Protein AF-A0A838ZGW9-F1 (afdb_monomer)

Secondary structure (DSSP, 8-state):
-PPPPHHHHHHHHHHHT--TTS--BHHHHHHHHTS-TT-SEEEEEEGGGTEEEEEEEHHHHHSHHHHHHHHHHHHHHHHHHHHHHHTTSEEEE--S----SEEEE-TT----EE-SSSEEESSSSEEEEGGGTTEEEETTEEEEEEEEPPHHHHHHHHHHHSSEEEE-HHHHHHHHTTT--HHHHHHHHHHHHHHHHHHHHHHHHHHHHHHH-

Solvent-accessible surface area (backbone atoms only — not comparable to full-atom values): 11635 Å² total; per-residue (Å²): 134,86,82,76,53,74,68,53,49,50,51,53,54,57,50,48,67,61,52,84,92,61,75,42,45,36,42,57,53,41,14,70,76,61,17,24,70,86,43,60,41,33,41,40,35,34,60,84,73,67,41,29,30,48,26,27,30,37,81,43,48,75,38,65,68,51,34,50,48,57,52,47,55,50,53,50,49,53,54,48,53,52,50,36,41,77,69,55,30,29,49,65,44,77,86,66,82,85,79,61,58,63,46,78,30,34,41,80,49,84,54,73,43,74,72,84,80,53,37,41,26,26,42,100,58,40,30,29,39,64,95,50,74,44,40,33,27,39,92,88,38,74,48,25,40,42,42,81,49,56,65,68,57,33,49,54,44,63,76,66,33,75,18,42,48,43,68,38,69,66,35,39,48,22,55,74,48,78,66,40,49,73,67,52,54,53,48,53,50,51,52,51,51,50,52,52,52,53,52,51,51,52,52,52,53,54,50,53,52,65,76,73,107

Mean predicted aligned error: 7.23 Å

Radius of gyration: 24.21 Å; Cα contacts (8 Å, |Δi|>4): 280; chains: 1; bounding box: 73×53×60 Å

Sequence (213 aa):
MRKFNEREKKLISDLSKVSFSETEKFSFFLQMYYFTATSNKALLVFMQFQQALLYIKHDKFINIKDRKTELGEFLELLSLIIYLKEKRYISIYQVESQNAALQIMKEGFDNPRDDGKGHIFFNDKDYLVTNEATKILRDNHIVYEGINLPSDVYQLIIDNFFGVLYVSEELRELVKNDFCSEDDLKFNKQQTLAWIGIGVSLLLGLLSVLISS

Foldseek 3Di:
DDDDDPLLLQLLVLLLPDDPVPFDFLLVVCLPRPQEQPDQWKWKAQPVVLWIWIKGFPVQCVDPVSVVVSVVVVVVVLVSLVVCVVVVQKDFDAPDDPPDRMDIRHHVLCDWDDPVPQWTRSHPFWIDRNVGNQFIDGPNHTGIGIDIDDSVVSVSCVVGRGGTMDGDVQSVVCSVVVNAHPVRVVVVVVVVVVVVVVVVVVVVVVVVVVVVD

pLDDT: mean 90.27, std 8.28, range [58.47, 98.31]

Structure (mmCIF, N/CA/C/O backbone):
data_AF-A0A838ZGW9-F1
#
_entry.id   AF-A0A838ZGW9-F1
#
loop_
_atom_site.group_PDB
_atom_site.id
_atom_site.type_symbol
_atom_site.label_atom_id
_atom_site.label_alt_id
_atom_site.label_comp_id
_atom_site.label_asym_id
_atom_site.label_entity_id
_atom_site.label_seq_id
_atom_site.pdbx_PDB_ins_code
_atom_site.Cartn_x
_atom_site.Cartn_y
_atom_site.Cartn_z
_atom_site.occupancy
_atom_site.B_iso_or_equiv
_atom_site.auth_seq_id
_atom_site.auth_comp_id
_atom_site.auth_asym_id
_atom_site.auth_atom_id
_atom_site.pdbx_PDB_model_num
ATOM 1 N N . MET A 1 1 ? -11.039 13.549 14.772 1.00 64.50 1 MET A N 1
ATO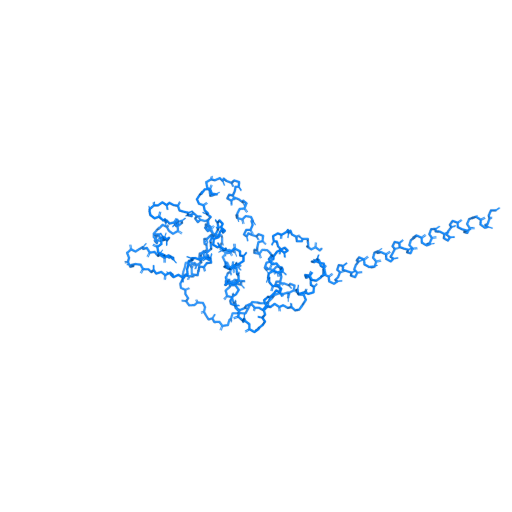M 2 C CA . MET A 1 1 ? -11.449 12.234 14.240 1.00 64.50 1 MET A CA 1
ATOM 3 C C . MET A 1 1 ? -11.021 12.141 12.776 1.00 64.50 1 MET A C 1
ATOM 5 O O . MET A 1 1 ? -11.298 13.084 12.039 1.00 64.50 1 MET A O 1
ATOM 9 N N . ARG A 1 2 ? -10.302 11.085 12.363 1.00 80.06 2 ARG A N 1
ATOM 10 C CA . ARG A 1 2 ? -9.953 10.857 10.944 1.00 80.06 2 ARG A CA 1
ATOM 11 C C . ARG A 1 2 ? -11.185 10.281 10.249 1.00 80.06 2 ARG A C 1
ATOM 13 O O . ARG A 1 2 ? -11.762 9.330 10.755 1.00 80.06 2 ARG A O 1
ATOM 20 N N . LYS A 1 3 ? -11.588 10.855 9.117 1.00 87.69 3 LYS A N 1
ATOM 21 C CA . LYS A 1 3 ? -12.599 10.249 8.244 1.00 87.69 3 LYS A CA 1
ATOM 22 C C . LYS A 1 3 ? -11.882 9.413 7.197 1.00 87.69 3 LYS A C 1
ATOM 24 O O . LYS A 1 3 ? -10.962 9.926 6.566 1.00 87.69 3 LYS A O 1
ATOM 29 N N . PHE A 1 4 ? -12.309 8.168 7.028 1.00 93.06 4 PHE A N 1
ATOM 30 C CA . PHE A 1 4 ? -11.746 7.276 6.022 1.00 93.06 4 PHE A CA 1
ATOM 31 C C . PHE A 1 4 ? -12.463 7.448 4.687 1.00 93.06 4 PHE A C 1
ATOM 33 O O . PHE A 1 4 ? -13.696 7.509 4.642 1.00 93.06 4 PHE A O 1
ATOM 40 N N . ASN A 1 5 ? -11.698 7.511 3.602 1.00 94.25 5 ASN A N 1
ATOM 41 C CA . ASN A 1 5 ? -12.250 7.429 2.255 1.00 94.25 5 ASN A CA 1
ATOM 42 C C . ASN A 1 5 ? -12.599 5.971 1.891 1.00 94.25 5 ASN A C 1
ATOM 44 O O . ASN A 1 5 ? -12.225 5.032 2.590 1.00 94.25 5 ASN A O 1
ATOM 48 N N . GLU A 1 6 ? -13.307 5.760 0.781 1.00 94.62 6 GLU A N 1
ATOM 49 C CA . GLU A 1 6 ? -13.780 4.421 0.392 1.00 94.62 6 GLU A CA 1
ATOM 50 C C . GLU A 1 6 ? -12.647 3.409 0.132 1.00 94.62 6 GLU A C 1
ATOM 52 O O . GLU A 1 6 ? -12.797 2.226 0.441 1.00 94.62 6 GLU A O 1
ATOM 57 N N . ARG A 1 7 ? -11.481 3.851 -0.365 1.00 93.62 7 ARG A N 1
ATOM 58 C CA . 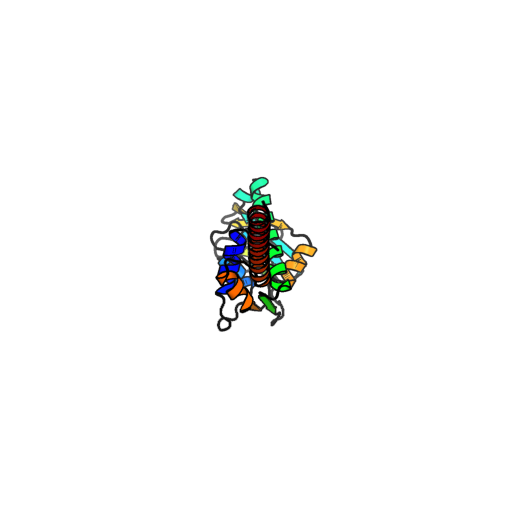ARG A 1 7 ? -10.312 2.968 -0.548 1.00 93.62 7 ARG A CA 1
ATOM 59 C C . ARG A 1 7 ? -9.731 2.538 0.794 1.00 93.62 7 ARG A C 1
ATOM 61 O O . ARG A 1 7 ? -9.433 1.360 0.982 1.00 93.62 7 ARG A O 1
ATOM 68 N N . GLU A 1 8 ? -9.595 3.479 1.726 1.00 95.94 8 GLU A N 1
ATOM 69 C CA . GLU A 1 8 ? -9.115 3.204 3.082 1.00 95.94 8 GLU A CA 1
ATOM 70 C C . GLU A 1 8 ? -10.070 2.258 3.814 1.00 95.94 8 GLU A C 1
ATOM 72 O O . GLU A 1 8 ? -9.628 1.253 4.362 1.00 95.94 8 GLU A O 1
ATOM 77 N N . LYS A 1 9 ? -11.383 2.519 3.756 1.00 96.50 9 LYS A N 1
ATOM 78 C CA . LYS A 1 9 ? -12.417 1.643 4.329 1.00 96.50 9 LYS A CA 1
ATOM 79 C C . LYS A 1 9 ? -12.349 0.228 3.771 1.00 96.50 9 LYS A C 1
ATOM 81 O O . LYS A 1 9 ? -12.429 -0.737 4.534 1.00 96.50 9 LYS A O 1
ATOM 86 N N . LYS A 1 10 ? -12.173 0.092 2.450 1.00 96.00 10 LYS A N 1
ATOM 87 C CA . LYS A 1 10 ? -12.000 -1.214 1.808 1.00 96.00 10 LYS A CA 1
ATOM 88 C C . LYS A 1 10 ? -10.771 -1.934 2.365 1.00 96.00 10 LYS A C 1
ATOM 90 O O . LYS A 1 10 ? -10.895 -3.077 2.787 1.00 96.00 10 LYS A O 1
ATOM 95 N N . LEU A 1 11 ? -9.619 -1.263 2.431 1.00 95.81 11 LEU A N 1
ATOM 96 C CA . LEU A 1 11 ? -8.392 -1.868 2.954 1.00 95.81 11 LEU A CA 1
ATOM 97 C C . LEU A 1 11 ? -8.518 -2.255 4.434 1.00 95.81 11 LEU A C 1
ATOM 99 O O . LEU A 1 11 ? -8.104 -3.343 4.814 1.00 95.81 11 LEU A O 1
ATOM 103 N N . ILE A 1 12 ? -9.127 -1.399 5.259 1.00 96.69 12 ILE A N 1
ATOM 104 C CA . ILE A 1 12 ? -9.410 -1.680 6.674 1.00 96.69 12 ILE A CA 1
ATOM 105 C C . ILE A 1 12 ? -10.336 -2.899 6.813 1.00 96.69 12 ILE A C 1
ATOM 107 O O . ILE A 1 12 ? -10.124 -3.748 7.676 1.00 96.69 12 ILE A O 1
ATOM 111 N N . SER A 1 13 ? -11.345 -3.010 5.947 1.00 96.31 13 SER A N 1
ATOM 112 C CA . SER A 1 13 ? -12.251 -4.165 5.918 1.00 96.31 13 SER A CA 1
ATOM 113 C C . SER A 1 13 ? -11.552 -5.446 5.481 1.00 96.31 13 SER A C 1
ATOM 115 O O . SER A 1 13 ? -11.908 -6.521 5.946 1.00 96.31 13 SER A O 1
ATOM 117 N N . ASP A 1 14 ? -10.588 -5.354 4.568 1.00 94.56 14 ASP A N 1
ATOM 118 C CA . ASP A 1 14 ? -9.791 -6.501 4.140 1.00 94.56 14 ASP A CA 1
ATOM 119 C C . ASP A 1 14 ? -8.792 -6.908 5.243 1.00 94.56 14 ASP A C 1
ATOM 121 O O . ASP A 1 14 ? -8.663 -8.093 5.540 1.00 94.56 14 ASP A O 1
ATOM 125 N N . LEU A 1 15 ? -8.193 -5.939 5.948 1.00 94.38 15 LEU A N 1
ATOM 126 C CA . LEU A 1 15 ? -7.353 -6.171 7.131 1.00 94.38 15 LEU A CA 1
ATOM 127 C C . LEU A 1 15 ? -8.111 -6.866 8.267 1.00 94.38 15 LEU A C 1
ATOM 129 O O . LEU A 1 15 ? -7.583 -7.786 8.882 1.00 94.38 15 LEU A O 1
ATOM 133 N N . SER A 1 16 ? -9.349 -6.455 8.559 1.00 93.56 16 SER A N 1
ATOM 134 C CA . SER A 1 16 ? -10.111 -6.996 9.696 1.00 93.56 16 SER A CA 1
ATOM 135 C C . SER A 1 16 ? -10.428 -8.492 9.570 1.00 93.56 16 SER A C 1
ATOM 137 O O . SER A 1 16 ? -10.690 -9.153 10.579 1.00 93.56 16 SER A O 1
ATOM 139 N N . LYS A 1 17 ? -10.365 -9.030 8.345 1.00 91.44 17 LYS A N 1
ATOM 140 C CA . LYS A 1 17 ? -10.580 -10.447 8.028 1.00 91.44 17 LYS A CA 1
ATOM 141 C C . LYS A 1 17 ? -9.344 -11.315 8.262 1.00 91.44 17 LYS A C 1
ATOM 143 O O . LYS A 1 17 ? -9.489 -12.532 8.295 1.00 91.44 17 LYS A O 1
ATOM 148 N N . VAL A 1 18 ? -8.156 -10.724 8.420 1.00 88.12 18 VAL A N 1
ATOM 149 C CA . VAL A 1 18 ? -6.919 -11.481 8.653 1.00 88.12 18 VAL A CA 1
ATOM 150 C C . VAL A 1 18 ? -7.036 -12.250 9.973 1.00 88.12 18 VAL A C 1
ATOM 152 O O . VAL A 1 18 ? -7.377 -11.687 11.024 1.00 88.12 18 VAL A O 1
ATOM 155 N N . SER A 1 19 ? -6.793 -13.560 9.908 1.00 74.75 19 SER A N 1
ATOM 156 C CA . SER A 1 19 ? -6.868 -14.466 11.051 1.00 74.75 19 SER A CA 1
ATOM 157 C C . SER A 1 19 ? -5.485 -14.662 11.681 1.00 74.75 19 SER A C 1
ATOM 159 O O . SER A 1 19 ? -4.473 -14.709 10.991 1.00 74.75 19 SER A O 1
ATOM 161 N N . PHE A 1 20 ? -5.420 -14.800 13.010 1.00 63.53 20 PHE A N 1
ATOM 162 C CA . PHE A 1 20 ? -4.147 -15.045 13.709 1.00 63.53 20 PHE A CA 1
ATOM 163 C C . PHE A 1 20 ? -3.561 -16.435 13.405 1.00 63.53 20 PHE A C 1
ATOM 165 O O . PHE A 1 20 ? -2.369 -16.657 13.570 1.00 63.53 20 PHE A O 1
ATOM 172 N N . SER A 1 21 ? -4.393 -17.383 12.966 1.00 61.72 21 SER A N 1
ATOM 173 C CA . SER A 1 21 ? -3.957 -18.721 12.549 1.00 61.72 21 SER A CA 1
ATOM 174 C C . SER A 1 21 ? -3.171 -18.725 11.236 1.00 61.72 21 SER A C 1
ATOM 176 O O . SER A 1 21 ? -2.483 -19.701 10.951 1.00 61.72 21 SER A O 1
ATOM 178 N N . GLU A 1 22 ? -3.260 -17.649 10.456 1.00 61.19 22 GLU A N 1
ATOM 179 C CA . GLU A 1 22 ? -2.644 -17.491 9.138 1.00 61.19 22 GLU A CA 1
ATOM 180 C C . GLU A 1 22 ? -1.655 -16.326 9.198 1.00 61.19 22 GLU A C 1
ATOM 182 O O . GLU A 1 22 ? -1.815 -15.312 8.527 1.00 61.19 22 GLU A O 1
ATOM 187 N N . THR A 1 23 ? -0.666 -16.431 10.087 1.00 59.88 23 THR A N 1
ATOM 188 C CA . THR A 1 23 ? 0.354 -15.404 10.312 1.00 59.88 23 THR A CA 1
ATOM 189 C C . THR A 1 23 ? 1.092 -15.059 9.011 1.00 59.88 23 THR A C 1
ATOM 191 O O . THR A 1 23 ? 2.085 -15.693 8.656 1.00 59.88 23 THR A O 1
ATOM 194 N N . GLU A 1 24 ? 0.613 -14.046 8.292 1.00 73.69 24 GLU A N 1
ATOM 195 C CA . GLU A 1 24 ? 1.160 -13.606 7.009 1.00 73.69 24 GLU A CA 1
ATOM 196 C C . GLU A 1 24 ? 2.060 -12.372 7.172 1.00 73.69 24 GLU A C 1
ATOM 198 O O . GLU A 1 24 ? 1.872 -11.515 8.047 1.00 73.69 24 GLU A O 1
ATOM 203 N N . LYS A 1 25 ? 3.071 -12.261 6.301 1.00 87.69 25 LYS A N 1
ATOM 204 C CA . LYS A 1 25 ? 3.863 -11.030 6.183 1.00 87.69 25 LYS A CA 1
ATOM 205 C C . LYS A 1 25 ? 2.951 -9.919 5.673 1.00 87.69 25 LYS A C 1
ATOM 207 O O . LYS A 1 25 ? 2.211 -10.109 4.713 1.00 87.69 25 LYS A O 1
ATOM 212 N N . PHE A 1 26 ? 3.039 -8.732 6.261 1.00 92.31 26 PHE A N 1
ATOM 213 C CA . PHE A 1 26 ? 2.201 -7.613 5.841 1.00 92.31 26 PHE A CA 1
ATOM 214 C C . PHE A 1 26 ? 2.442 -7.211 4.375 1.00 92.31 26 PHE A C 1
ATOM 216 O O . PHE A 1 26 ? 1.509 -6.829 3.673 1.00 92.31 26 PHE A O 1
ATOM 223 N N . SER A 1 27 ? 3.664 -7.381 3.869 1.00 91.62 27 SER A N 1
ATOM 224 C CA . SER A 1 27 ? 3.983 -7.203 2.449 1.00 91.62 27 SER A CA 1
ATOM 225 C C . SER A 1 27 ? 3.173 -8.131 1.538 1.00 91.62 27 SER A C 1
ATOM 227 O O . SER A 1 27 ? 2.753 -7.703 0.465 1.00 91.62 27 SER A O 1
ATOM 229 N N . PHE A 1 28 ? 2.899 -9.364 1.974 1.00 90.12 28 PHE A N 1
ATOM 230 C CA . PHE A 1 28 ? 2.054 -10.305 1.242 1.00 90.12 28 PHE A CA 1
ATOM 231 C C . PHE A 1 28 ? 0.591 -9.844 1.232 1.00 90.12 28 PHE A C 1
ATOM 233 O O . PHE A 1 28 ? -0.028 -9.789 0.171 1.00 90.12 28 PHE A O 1
ATOM 240 N N . PHE A 1 29 ? 0.068 -9.375 2.370 1.00 92.81 29 PHE A N 1
ATOM 241 C CA . PHE A 1 29 ? -1.249 -8.732 2.410 1.00 92.81 29 PHE A CA 1
ATOM 242 C C . PHE A 1 29 ? -1.329 -7.554 1.417 1.00 92.81 29 PHE A C 1
ATOM 244 O O . PHE A 1 29 ? -2.249 -7.467 0.604 1.00 92.81 29 PHE A O 1
ATOM 251 N N . LEU A 1 30 ? -0.339 -6.656 1.415 1.00 94.69 30 LEU A N 1
ATOM 252 C CA . LEU A 1 30 ? -0.316 -5.526 0.481 1.00 94.69 30 LEU A CA 1
ATOM 253 C C . LEU A 1 30 ? -0.240 -5.972 -0.984 1.00 94.69 30 LEU A C 1
ATOM 255 O O . LEU A 1 30 ? -0.865 -5.343 -1.839 1.00 94.69 30 LEU A O 1
ATOM 259 N N . GLN A 1 31 ? 0.478 -7.054 -1.281 1.00 93.00 31 GLN A N 1
ATOM 260 C CA . GLN A 1 31 ? 0.533 -7.650 -2.615 1.00 93.00 31 GLN A CA 1
ATOM 261 C C . GLN A 1 31 ? -0.850 -8.126 -3.082 1.00 93.00 31 GLN A C 1
ATOM 263 O O . GLN A 1 31 ? -1.240 -7.835 -4.212 1.00 93.00 31 GLN A O 1
ATOM 268 N N . MET A 1 32 ? -1.618 -8.763 -2.196 1.00 90.81 32 MET A N 1
ATOM 269 C CA . MET A 1 32 ? -2.940 -9.315 -2.510 1.00 90.81 32 MET A CA 1
ATOM 270 C C . MET A 1 32 ? -4.056 -8.267 -2.595 1.00 90.81 32 MET A C 1
ATOM 272 O O . MET A 1 32 ? -5.006 -8.440 -3.358 1.00 90.81 32 MET A O 1
ATOM 276 N N . TYR A 1 33 ? -3.966 -7.173 -1.831 1.00 93.00 33 TYR A N 1
ATOM 277 C CA . TYR A 1 33 ? -5.080 -6.222 -1.693 1.00 93.00 33 TYR A CA 1
ATOM 278 C C . TYR A 1 33 ? -4.819 -4.828 -2.273 1.00 93.00 33 TYR A C 1
ATOM 280 O O . TYR A 1 33 ? -5.779 -4.101 -2.547 1.00 93.00 33 TYR A O 1
ATOM 288 N N . TYR A 1 34 ? -3.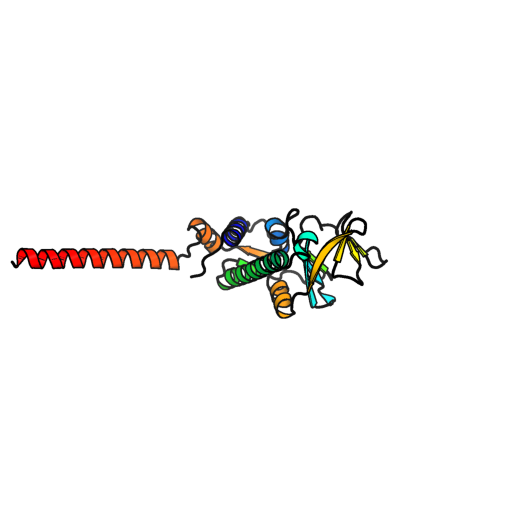557 -4.444 -2.487 1.00 95.38 34 TYR A N 1
ATOM 289 C CA . TYR A 1 34 ? -3.187 -3.113 -2.982 1.00 95.38 34 TYR A CA 1
ATOM 290 C C . TYR A 1 34 ? -2.352 -3.167 -4.270 1.00 95.38 34 TYR A C 1
ATOM 292 O O . TYR A 1 34 ? -2.722 -2.553 -5.273 1.00 95.38 34 TYR A O 1
ATOM 300 N N . PHE A 1 35 ? -1.267 -3.945 -4.281 1.00 96.31 35 PHE A N 1
ATOM 301 C CA . PHE A 1 35 ? -0.397 -4.158 -5.444 1.00 96.31 35 PHE A CA 1
ATOM 302 C C . PHE A 1 35 ? -0.837 -5.378 -6.269 1.00 96.31 35 PHE A C 1
ATOM 304 O O . PHE A 1 35 ? -0.030 -6.227 -6.648 1.00 96.31 35 PHE A O 1
ATOM 311 N N . THR A 1 36 ? -2.134 -5.462 -6.558 1.00 94.88 36 THR A N 1
ATOM 312 C CA . THR A 1 36 ? -2.769 -6.629 -7.193 1.00 94.88 36 THR A CA 1
ATOM 313 C C . THR A 1 36 ? -2.358 -6.814 -8.653 1.00 94.88 36 THR A C 1
ATOM 315 O O . THR A 1 36 ? -1.764 -5.916 -9.266 1.00 94.88 36 THR A O 1
ATOM 318 N N . ALA A 1 37 ? -2.727 -7.945 -9.261 1.00 91.38 37 ALA A N 1
ATOM 319 C CA . ALA A 1 37 ? -2.464 -8.284 -10.659 1.00 91.38 37 ALA A CA 1
ATOM 320 C C . ALA A 1 37 ? -2.937 -7.167 -11.604 1.00 91.38 37 ALA A C 1
ATOM 322 O O . ALA A 1 37 ? -2.216 -6.766 -12.521 1.00 91.38 37 ALA A O 1
ATOM 323 N N . THR A 1 38 ? -4.115 -6.611 -11.314 1.00 92.00 38 THR A N 1
ATOM 324 C CA . THR A 1 38 ? -4.785 -5.579 -12.113 1.00 92.00 38 THR A CA 1
ATOM 325 C C . THR A 1 38 ? -4.378 -4.154 -11.750 1.00 92.00 38 THR A C 1
ATOM 327 O O . THR A 1 38 ? -4.647 -3.241 -12.534 1.00 92.00 38 THR A O 1
ATOM 330 N N . SER A 1 39 ? -3.736 -3.942 -10.596 1.00 93.06 39 SER A N 1
ATOM 331 C CA . SER A 1 39 ? -3.297 -2.613 -10.166 1.00 93.06 39 SER A CA 1
ATOM 332 C C . SER A 1 39 ? -2.321 -1.978 -11.168 1.00 93.06 39 SER A C 1
ATOM 334 O O . SER A 1 39 ? -1.584 -2.647 -11.904 1.00 93.06 39 SER A O 1
ATOM 336 N N . ASN A 1 40 ? -2.313 -0.646 -11.211 1.00 95.19 40 ASN A N 1
ATOM 337 C CA . ASN A 1 40 ? -1.412 0.117 -12.076 1.00 95.19 40 ASN A CA 1
ATOM 338 C C . ASN A 1 40 ? -0.029 0.313 -11.460 1.00 95.19 40 ASN A C 1
ATOM 340 O O . ASN A 1 40 ? 0.760 1.077 -12.006 1.00 95.19 40 ASN A O 1
ATOM 344 N N . LYS A 1 41 ? 0.257 -0.334 -10.330 1.00 95.50 41 LYS A N 1
ATOM 345 C CA . LYS A 1 41 ? 1.393 0.002 -9.488 1.00 95.50 41 LYS A CA 1
ATOM 346 C C . LYS A 1 41 ? 2.106 -1.237 -8.967 1.00 95.50 41 LYS A C 1
ATOM 348 O O . LYS A 1 41 ? 1.482 -2.266 -8.740 1.00 95.50 41 LYS A O 1
ATOM 353 N N . ALA A 1 42 ? 3.412 -1.119 -8.795 1.00 97.19 42 ALA A N 1
ATOM 354 C CA . ALA A 1 42 ? 4.280 -2.101 -8.157 1.00 97.19 42 ALA A CA 1
ATOM 355 C C . ALA A 1 42 ? 5.265 -1.352 -7.257 1.00 97.19 42 ALA A C 1
ATOM 357 O O . ALA A 1 42 ? 5.619 -0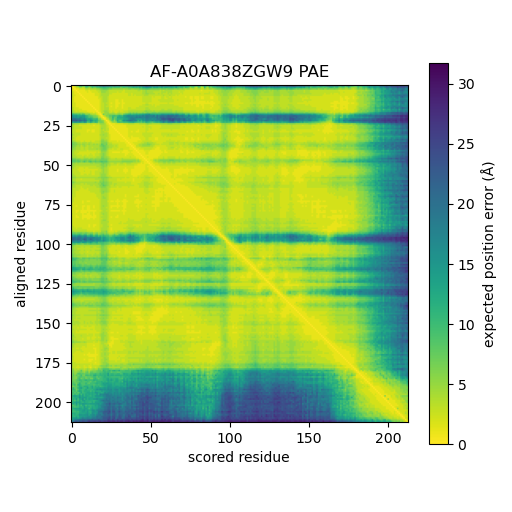.209 -7.548 1.00 97.19 42 ALA A O 1
ATOM 358 N N . LEU A 1 43 ? 5.722 -1.975 -6.178 1.00 97.44 43 LEU A N 1
ATOM 359 C CA . LEU A 1 43 ? 6.740 -1.388 -5.310 1.00 97.44 43 LEU A CA 1
ATOM 360 C C . LEU A 1 43 ? 7.942 -2.321 -5.228 1.00 97.44 43 LEU A C 1
ATOM 362 O O . LEU A 1 43 ? 7.809 -3.485 -4.858 1.00 97.44 43 LEU A O 1
ATOM 366 N N . LEU A 1 44 ? 9.111 -1.795 -5.582 1.00 95.50 44 LEU A N 1
ATOM 367 C CA . LEU A 1 44 ? 10.389 -2.487 -5.452 1.00 95.50 44 LEU A CA 1
ATOM 368 C C . LEU A 1 44 ? 11.249 -1.755 -4.433 1.00 95.50 44 LEU A C 1
ATOM 370 O O . LEU A 1 44 ? 11.389 -0.532 -4.500 1.00 95.50 44 LEU A O 1
ATOM 374 N N . VAL A 1 45 ? 11.840 -2.506 -3.511 1.00 94.62 45 VAL A N 1
ATOM 375 C CA . VAL A 1 45 ? 12.707 -1.973 -2.461 1.00 94.62 45 VAL A CA 1
ATOM 376 C C . VAL A 1 45 ? 14.058 -2.668 -2.532 1.00 94.62 45 VAL A C 1
ATOM 378 O O . VAL A 1 45 ? 14.178 -3.864 -2.274 1.00 94.62 45 VAL A O 1
ATOM 381 N N . PHE A 1 46 ? 15.076 -1.902 -2.903 1.00 91.56 46 PHE A N 1
ATOM 382 C CA . PHE A 1 46 ? 16.458 -2.341 -3.009 1.00 91.56 46 PHE A CA 1
ATOM 383 C C . PHE A 1 46 ? 17.172 -2.062 -1.685 1.00 91.56 46 PHE A C 1
ATOM 385 O O . PHE A 1 46 ? 17.602 -0.937 -1.415 1.00 91.56 46 PHE A O 1
ATOM 392 N N . MET A 1 47 ? 17.312 -3.101 -0.862 1.00 89.19 47 MET A N 1
ATOM 393 C CA . MET A 1 47 ? 17.849 -3.005 0.500 1.00 89.19 47 MET A CA 1
ATOM 394 C C . MET A 1 47 ? 19.310 -2.538 0.514 1.00 89.19 47 MET A C 1
ATOM 396 O O . MET A 1 47 ? 19.708 -1.755 1.371 1.00 89.19 47 MET A O 1
ATOM 400 N N . GLN A 1 48 ? 20.104 -2.982 -0.464 1.00 86.94 48 GLN A N 1
ATOM 401 C CA . GLN A 1 48 ? 21.530 -2.644 -0.567 1.00 86.94 48 GLN A CA 1
ATOM 402 C C . GLN A 1 48 ? 21.771 -1.161 -0.881 1.00 86.94 48 GLN A C 1
ATOM 404 O O . GLN A 1 48 ? 22.756 -0.590 -0.421 1.00 86.94 48 GLN A O 1
ATOM 409 N N . PHE A 1 49 ? 20.867 -0.538 -1.641 1.00 88.44 49 PHE A N 1
ATOM 410 C CA . PHE A 1 49 ? 20.980 0.860 -2.069 1.00 88.44 49 PHE A CA 1
ATOM 411 C C . PHE A 1 49 ? 20.129 1.815 -1.226 1.00 88.44 49 PHE A C 1
ATOM 413 O O . PHE A 1 49 ? 20.119 3.012 -1.495 1.00 88.44 49 PHE A O 1
ATOM 420 N N . GLN A 1 50 ? 19.408 1.293 -0.226 1.00 91.88 50 GLN A N 1
ATOM 421 C CA . GLN A 1 50 ? 18.418 2.031 0.564 1.00 91.88 50 GLN A CA 1
ATOM 422 C C . GLN A 1 50 ? 17.438 2.823 -0.310 1.00 91.88 50 GLN A C 1
ATOM 424 O O . GLN A 1 50 ? 17.158 4.000 -0.081 1.00 91.88 50 GLN A O 1
ATOM 429 N N . GLN A 1 51 ? 16.948 2.167 -1.360 1.00 93.69 51 GLN A N 1
ATOM 430 C CA . GLN A 1 51 ? 16.146 2.802 -2.393 1.00 93.69 51 GLN A CA 1
ATOM 431 C C . GLN A 1 51 ? 14.821 2.072 -2.552 1.00 93.69 51 GLN A C 1
ATOM 433 O O . GLN A 1 51 ? 14.780 0.848 -2.652 1.00 93.69 51 GLN A O 1
ATOM 438 N N . ALA A 1 52 ? 13.733 2.831 -2.630 1.00 96.56 52 ALA A N 1
ATOM 439 C CA . ALA A 1 52 ? 12.429 2.316 -3.017 1.00 96.56 52 ALA A CA 1
ATOM 440 C C . ALA A 1 52 ? 11.958 3.014 -4.294 1.00 96.56 52 ALA A C 1
ATOM 442 O O . ALA A 1 52 ? 12.049 4.238 -4.415 1.00 96.56 52 ALA A O 1
ATOM 443 N N . LEU A 1 53 ? 11.438 2.229 -5.234 1.00 97.50 53 LEU A N 1
ATOM 444 C CA . LEU A 1 53 ? 10.817 2.725 -6.453 1.00 97.50 53 LEU A CA 1
ATOM 445 C C . LEU A 1 53 ? 9.353 2.309 -6.500 1.00 97.50 53 LEU A C 1
ATOM 447 O O . LEU A 1 53 ? 9.032 1.117 -6.508 1.00 97.50 53 LEU A O 1
ATOM 451 N N . LEU A 1 54 ? 8.472 3.306 -6.585 1.00 98.31 54 LEU A N 1
ATOM 452 C CA . LEU A 1 54 ? 7.072 3.089 -6.924 1.00 98.31 54 LEU A CA 1
ATOM 453 C C . LEU A 1 54 ? 6.945 3.074 -8.445 1.00 98.31 54 LEU A C 1
ATOM 455 O O . LEU A 1 54 ? 7.037 4.109 -9.103 1.00 98.31 54 LEU A O 1
ATOM 459 N N . TYR A 1 55 ? 6.732 1.892 -8.994 1.00 98.06 55 TYR A N 1
ATOM 460 C CA . TYR A 1 55 ? 6.476 1.685 -10.406 1.00 98.06 55 TYR A CA 1
ATOM 461 C C . TYR A 1 55 ? 5.013 1.937 -10.717 1.00 98.06 55 TYR A C 1
ATOM 463 O O . TYR A 1 55 ? 4.137 1.418 -10.032 1.00 98.06 55 TYR A O 1
ATOM 471 N N . ILE A 1 56 ? 4.752 2.707 -11.768 1.00 98.19 56 ILE A N 1
ATOM 472 C CA . ILE A 1 56 ? 3.416 3.016 -12.279 1.00 98.19 56 ILE A CA 1
ATOM 473 C C . ILE A 1 56 ? 3.367 2.588 -13.745 1.00 98.19 56 ILE A C 1
ATOM 475 O O . ILE A 1 56 ? 4.351 2.761 -14.467 1.00 98.19 56 ILE A O 1
ATOM 479 N N . LYS A 1 57 ? 2.244 2.014 -14.192 1.00 97.38 57 LYS A N 1
ATOM 480 C CA . LYS A 1 57 ? 2.070 1.621 -15.596 1.00 97.38 57 LYS A CA 1
ATOM 481 C C . LYS A 1 57 ? 2.366 2.795 -16.525 1.00 97.38 57 LYS A C 1
ATOM 483 O O . LYS A 1 57 ? 1.988 3.931 -16.244 1.00 97.38 57 LYS A O 1
ATOM 488 N N . HIS A 1 58 ? 3.033 2.506 -17.635 1.00 96.81 58 HIS A N 1
ATOM 489 C CA . HIS A 1 58 ? 3.566 3.506 -18.557 1.00 96.81 58 HIS A CA 1
ATOM 490 C C . HIS A 1 58 ? 2.500 4.498 -19.064 1.00 96.81 58 HIS A C 1
ATOM 492 O O . HIS A 1 58 ? 2.713 5.710 -19.046 1.00 96.81 58 HIS A O 1
ATOM 498 N N . ASP A 1 59 ? 1.311 4.006 -19.423 1.00 96.25 59 ASP A N 1
ATOM 499 C CA . ASP A 1 59 ? 0.177 4.825 -19.875 1.00 96.25 59 ASP A CA 1
ATOM 500 C C . ASP A 1 59 ? -0.287 5.839 -18.812 1.00 96.25 59 ASP A C 1
ATOM 502 O O . ASP A 1 59 ? -0.584 6.995 -19.126 1.00 96.25 59 ASP A O 1
ATOM 506 N N . LYS A 1 60 ? -0.290 5.429 -17.539 1.00 97.19 60 LYS A N 1
ATOM 507 C CA . LYS A 1 60 ? -0.590 6.288 -16.385 1.00 97.19 60 LYS A CA 1
ATOM 508 C C . LYS A 1 60 ? 0.560 7.214 -16.023 1.00 97.19 60 LYS A C 1
ATOM 510 O O . LYS A 1 60 ? 0.320 8.326 -15.560 1.00 97.19 60 LYS A O 1
ATOM 515 N N . PHE A 1 61 ? 1.797 6.787 -16.248 1.00 97.12 61 PHE A N 1
ATOM 516 C CA . PHE A 1 61 ? 2.986 7.560 -15.913 1.00 97.12 61 PHE A CA 1
ATOM 517 C C . PHE A 1 61 ? 3.177 8.783 -16.821 1.00 97.12 61 PHE A C 1
ATOM 519 O O . PHE A 1 61 ? 3.536 9.860 -16.333 1.00 97.12 61 PHE A O 1
ATOM 526 N N . ILE A 1 62 ? 2.912 8.642 -18.126 1.00 96.75 62 ILE A N 1
ATOM 527 C CA . ILE A 1 62 ? 3.034 9.740 -19.101 1.00 96.75 62 ILE A CA 1
ATOM 528 C C . ILE A 1 62 ? 2.057 10.879 -18.772 1.00 96.75 62 ILE A C 1
ATOM 530 O O . ILE A 1 62 ? 2.386 12.060 -18.919 1.00 96.75 62 ILE A O 1
ATOM 534 N N . ASN A 1 63 ? 0.857 10.549 -18.289 1.00 97.44 63 ASN A N 1
ATOM 535 C CA . ASN A 1 63 ? -0.112 11.549 -17.864 1.00 97.44 63 ASN A CA 1
ATOM 536 C C . ASN A 1 63 ? 0.220 12.062 -16.454 1.00 97.44 63 ASN A C 1
ATOM 538 O O . ASN A 1 63 ? 0.063 11.363 -15.456 1.00 97.44 63 ASN A O 1
ATOM 542 N N . ILE A 1 64 ? 0.615 13.334 -16.348 1.00 96.25 64 ILE A N 1
ATOM 543 C CA . ILE A 1 64 ? 1.016 13.931 -15.066 1.00 96.25 64 ILE A CA 1
ATOM 544 C C . ILE A 1 64 ? -0.077 13.884 -13.989 1.00 96.25 64 ILE A C 1
ATOM 546 O O . ILE A 1 64 ? 0.253 13.791 -12.805 1.00 96.25 64 ILE A O 1
ATOM 550 N N . LYS A 1 65 ? -1.356 13.972 -14.371 1.00 97.69 65 LYS A N 1
ATOM 551 C CA . LYS A 1 65 ? -2.476 13.931 -13.427 1.00 97.69 65 LYS A CA 1
ATOM 552 C C . LYS A 1 65 ? -2.627 12.522 -12.867 1.00 97.69 65 LYS A C 1
ATOM 554 O O . LYS A 1 65 ? -2.608 12.371 -11.652 1.00 97.69 65 LYS A O 1
ATOM 559 N N . ASP A 1 66 ? -2.679 11.522 -13.741 1.00 97.69 66 ASP A N 1
ATOM 560 C CA . ASP A 1 66 ? -2.801 10.117 -13.344 1.00 97.69 66 ASP A CA 1
ATOM 561 C C . ASP A 1 66 ? -1.591 9.677 -12.511 1.00 97.69 66 ASP A C 1
ATOM 563 O O . ASP A 1 66 ? -1.760 9.119 -11.430 1.00 97.69 66 ASP A O 1
ATOM 567 N N . ARG A 1 67 ? -0.370 10.036 -12.926 1.00 97.25 67 ARG A N 1
ATOM 568 C CA . ARG A 1 67 ? 0.851 9.768 -12.154 1.00 97.25 67 ARG A CA 1
ATOM 569 C C . ARG A 1 67 ? 0.799 10.357 -10.744 1.00 97.25 67 ARG A C 1
ATOM 571 O O . ARG A 1 67 ? 1.181 9.695 -9.782 1.00 97.25 67 ARG A O 1
ATOM 578 N N . LYS A 1 68 ? 0.339 11.607 -10.607 1.00 96.88 68 LYS A N 1
ATOM 579 C CA . LYS A 1 68 ? 0.162 12.248 -9.293 1.00 96.88 68 LYS A CA 1
ATOM 580 C C . LYS A 1 68 ? -0.933 11.572 -8.474 1.00 96.88 68 LYS A C 1
ATOM 582 O O . LYS A 1 68 ? -0.780 11.481 -7.262 1.00 96.88 68 LYS A O 1
ATOM 587 N N . THR A 1 69 ? -2.004 11.105 -9.112 1.00 97.06 69 THR A N 1
ATOM 588 C CA . THR A 1 69 ? -3.056 10.331 -8.446 1.00 97.06 69 THR A CA 1
ATOM 589 C C . THR A 1 69 ? -2.504 9.020 -7.896 1.00 97.06 69 THR A C 1
ATOM 591 O O . THR A 1 69 ? -2.678 8.763 -6.714 1.00 97.06 69 THR A O 1
ATOM 594 N N . GLU A 1 70 ? -1.774 8.242 -8.694 1.00 97.25 70 GLU A N 1
ATOM 595 C CA . GLU A 1 70 ? -1.186 6.965 -8.261 1.00 97.25 70 GLU A CA 1
ATOM 596 C C . GLU A 1 70 ? -0.179 7.155 -7.110 1.00 97.25 70 GLU A C 1
ATOM 598 O O . GLU A 1 70 ? -0.214 6.418 -6.124 1.00 97.25 70 GLU A O 1
ATOM 603 N N . LEU A 1 71 ? 0.670 8.189 -7.181 1.00 97.00 71 LEU A N 1
ATOM 604 C CA . LEU A 1 71 ? 1.569 8.546 -6.078 1.00 97.00 71 LEU A CA 1
ATOM 605 C C . LEU A 1 71 ? 0.794 9.008 -4.832 1.00 97.00 71 LEU A C 1
ATOM 607 O O . LEU A 1 71 ? 1.131 8.619 -3.718 1.00 97.00 71 LEU A O 1
ATOM 611 N N . GLY A 1 72 ? -0.249 9.822 -5.010 1.00 96.94 72 GLY A N 1
ATOM 612 C CA . GLY A 1 72 ? -1.105 10.291 -3.921 1.00 96.94 72 GLY A CA 1
ATOM 613 C C . GLY A 1 72 ? -1.796 9.139 -3.196 1.00 96.94 72 GLY A C 1
ATOM 614 O O . GLY A 1 72 ? -1.731 9.066 -1.974 1.00 96.94 72 GLY A O 1
ATOM 615 N N . GLU A 1 73 ? -2.368 8.187 -3.937 1.00 96.94 73 GLU A N 1
ATOM 616 C CA . GLU A 1 73 ? -2.973 6.975 -3.374 1.00 96.94 73 GLU A CA 1
ATOM 617 C C . GLU A 1 73 ? -1.964 6.118 -2.599 1.00 96.94 73 GLU A C 1
ATOM 619 O O . GLU A 1 73 ? -2.330 5.461 -1.621 1.00 96.94 73 GLU A O 1
ATOM 624 N N . PHE A 1 74 ? -0.700 6.097 -3.024 1.00 97.81 74 PHE A N 1
ATOM 625 C CA . PHE A 1 74 ? 0.364 5.389 -2.313 1.00 97.81 74 PHE A CA 1
ATOM 626 C C . PHE A 1 74 ? 0.744 6.082 -0.998 1.00 97.81 74 PHE A C 1
ATOM 628 O O . PHE A 1 74 ? 0.895 5.428 0.035 1.00 97.81 74 PHE A O 1
ATOM 635 N N . LEU A 1 75 ? 0.842 7.411 -0.999 1.00 96.69 75 LEU A N 1
ATOM 636 C CA . LEU A 1 75 ? 1.089 8.178 0.225 1.00 96.69 75 LEU A CA 1
ATOM 637 C C . LEU A 1 75 ? -0.107 8.114 1.192 1.00 96.69 75 LEU A C 1
ATOM 639 O O . LEU A 1 75 ? 0.092 8.050 2.406 1.00 96.69 75 LEU A O 1
ATOM 643 N N . GLU A 1 76 ? -1.338 8.069 0.672 1.00 96.69 76 GLU A N 1
ATOM 644 C CA . GLU A 1 76 ? -2.550 7.802 1.460 1.00 96.69 76 GLU A CA 1
ATOM 645 C C . GLU A 1 76 ? -2.470 6.438 2.157 1.00 96.69 76 GLU A C 1
ATOM 647 O O . GLU A 1 76 ? -2.720 6.365 3.362 1.00 96.69 76 GLU A O 1
ATOM 652 N N . LEU A 1 77 ? -2.059 5.382 1.438 1.00 97.25 77 LEU A N 1
ATOM 653 C CA . LEU A 1 77 ? -1.825 4.058 2.022 1.00 97.25 77 LEU A CA 1
ATOM 654 C C . LEU A 1 77 ? -0.823 4.139 3.179 1.00 97.25 77 LEU A C 1
ATOM 656 O O . LEU A 1 77 ? -1.132 3.682 4.276 1.00 97.25 77 LEU A O 1
ATOM 660 N N . LEU A 1 78 ? 0.353 4.738 2.963 1.00 97.12 78 LEU A N 1
ATOM 661 C CA . LEU A 1 78 ? 1.368 4.871 4.015 1.00 97.12 78 LEU A CA 1
ATOM 662 C C . LEU A 1 78 ? 0.820 5.607 5.242 1.00 97.12 78 LEU A C 1
ATOM 664 O O . LEU A 1 78 ? 0.965 5.129 6.367 1.00 97.12 78 LEU A O 1
ATOM 668 N N . SER A 1 79 ? 0.132 6.730 5.026 1.00 96.50 79 SER A N 1
ATOM 669 C CA . SER A 1 79 ? -0.507 7.494 6.100 1.00 96.50 79 SER A CA 1
ATOM 670 C C . SER A 1 79 ? -1.537 6.665 6.871 1.00 96.50 79 SER A C 1
ATOM 672 O O . SER A 1 79 ? -1.619 6.775 8.096 1.00 96.50 79 SER A O 1
ATOM 674 N N . LEU A 1 80 ? -2.328 5.845 6.175 1.00 97.50 80 LEU A N 1
ATOM 675 C CA . LEU A 1 80 ? -3.292 4.952 6.806 1.00 97.50 80 LEU A CA 1
ATOM 676 C C . LEU A 1 80 ? -2.585 3.904 7.671 1.00 97.50 80 LEU A C 1
ATOM 678 O O . LEU A 1 80 ? -2.959 3.737 8.828 1.00 97.50 80 LEU A O 1
ATOM 682 N N . ILE A 1 81 ? -1.559 3.227 7.151 1.00 97.06 81 ILE A N 1
ATOM 683 C CA . ILE A 1 81 ? -0.845 2.179 7.898 1.00 97.06 81 ILE A CA 1
ATOM 684 C C . ILE A 1 81 ? -0.201 2.744 9.164 1.00 97.06 81 ILE A C 1
ATOM 686 O O . ILE A 1 81 ? -0.345 2.155 10.237 1.00 97.06 81 ILE A O 1
ATOM 690 N N . ILE A 1 82 ? 0.436 3.914 9.065 1.00 95.75 82 ILE A N 1
ATOM 691 C CA . ILE A 1 82 ? 1.010 4.613 10.222 1.00 95.75 82 ILE A CA 1
ATOM 692 C C . ILE A 1 82 ? -0.080 4.904 11.255 1.00 95.75 82 ILE A C 1
ATOM 694 O O . ILE A 1 82 ? 0.066 4.542 12.420 1.00 95.75 82 ILE A O 1
ATOM 698 N N . TYR A 1 83 ? -1.208 5.474 10.824 1.00 95.75 83 TYR A N 1
ATOM 699 C CA . TYR A 1 83 ? -2.332 5.767 11.710 1.00 95.75 83 TYR A CA 1
ATOM 700 C C . TYR A 1 83 ? -2.878 4.509 12.406 1.00 95.75 83 TYR A C 1
ATOM 702 O O . TYR A 1 83 ? -3.106 4.520 13.617 1.00 95.75 83 TYR A O 1
ATOM 710 N N . LEU A 1 84 ? -3.081 3.414 11.665 1.00 95.75 84 LEU A N 1
ATOM 711 C CA . LEU A 1 84 ? -3.591 2.162 12.231 1.00 95.75 84 LEU A CA 1
ATOM 712 C C . LEU A 1 84 ? -2.621 1.585 13.273 1.00 95.75 84 LEU A C 1
ATOM 714 O O . LEU A 1 84 ? -3.062 1.095 14.313 1.00 95.75 84 LEU A O 1
ATOM 718 N N . LYS A 1 85 ? -1.311 1.693 13.033 1.00 95.00 85 LYS A N 1
ATOM 719 C CA . LYS A 1 85 ? -0.265 1.270 13.974 1.00 95.00 85 LYS A CA 1
ATOM 720 C C . LYS A 1 85 ? -0.223 2.153 15.223 1.00 95.00 85 LYS A C 1
ATOM 722 O O . LYS A 1 85 ? -0.202 1.634 16.336 1.00 95.00 85 LYS A O 1
ATOM 727 N N . GLU A 1 86 ? -0.283 3.476 15.067 1.00 94.38 86 GLU A N 1
ATOM 728 C CA . GLU A 1 86 ? -0.343 4.433 16.186 1.00 94.38 86 GLU A CA 1
ATOM 729 C C . GLU A 1 86 ? -1.563 4.199 17.084 1.00 94.38 86 GLU A C 1
ATOM 731 O O . GLU A 1 86 ? -1.474 4.289 18.310 1.00 94.38 86 GLU A O 1
ATOM 736 N N . LYS A 1 87 ? -2.705 3.862 16.475 1.00 93.50 87 LYS A N 1
ATOM 737 C CA . LYS A 1 87 ? -3.943 3.509 17.180 1.00 93.50 87 LYS A CA 1
ATOM 738 C C . LYS A 1 87 ? -4.000 2.060 17.651 1.00 93.50 87 LYS A C 1
ATOM 740 O O . LYS A 1 87 ? -4.999 1.676 18.247 1.00 93.50 87 LYS A O 1
ATOM 745 N N . ARG A 1 88 ? -2.926 1.287 17.450 1.00 93.69 88 ARG A N 1
ATOM 746 C CA . ARG A 1 88 ? -2.796 -0.125 17.845 1.00 93.69 88 ARG A CA 1
ATOM 747 C C . ARG A 1 88 ? -3.836 -1.056 17.212 1.00 93.69 88 ARG A C 1
ATOM 749 O O . ARG A 1 88 ? -3.997 -2.178 17.671 1.00 93.69 88 ARG A O 1
ATOM 756 N N . TYR A 1 89 ? -4.486 -0.618 16.135 1.00 94.25 89 TYR A N 1
ATOM 757 C CA . TYR A 1 89 ? -5.390 -1.449 15.341 1.00 94.25 89 TYR A CA 1
ATOM 758 C C . TYR A 1 89 ? -4.649 -2.568 14.611 1.00 94.25 89 TYR A C 1
ATOM 760 O O . TYR A 1 89 ? -5.179 -3.660 14.410 1.00 94.25 89 TYR A O 1
ATOM 768 N N . ILE A 1 90 ? -3.408 -2.287 14.216 1.00 94.56 90 ILE A N 1
ATOM 769 C CA . ILE A 1 90 ? -2.483 -3.281 13.687 1.00 94.56 90 ILE A CA 1
ATOM 770 C C . ILE A 1 90 ? -1.148 -3.179 14.414 1.00 94.56 90 ILE A C 1
ATOM 772 O O . ILE A 1 90 ? -0.770 -2.121 14.921 1.00 94.56 90 ILE A O 1
ATOM 776 N N . SER A 1 91 ? -0.411 -4.279 14.446 1.00 93.06 91 SER A N 1
ATOM 777 C CA . SER A 1 91 ? 0.989 -4.320 14.861 1.00 93.06 91 SER A CA 1
ATOM 778 C C . SER A 1 91 ? 1.789 -5.106 13.836 1.00 93.06 91 SER A C 1
ATOM 780 O O . SER A 1 91 ? 1.286 -6.054 13.244 1.00 93.06 91 SER A O 1
ATOM 782 N N . ILE A 1 92 ? 3.023 -4.677 13.583 1.00 92.19 92 ILE A N 1
ATOM 783 C CA . ILE A 1 92 ? 3.880 -5.266 12.553 1.00 92.19 92 ILE A CA 1
ATOM 784 C C . ILE A 1 92 ? 5.214 -5.585 13.204 1.00 92.19 92 ILE A C 1
ATOM 786 O O . ILE A 1 92 ? 5.963 -4.676 13.569 1.00 92.19 92 ILE A O 1
ATOM 790 N N . TYR A 1 93 ? 5.473 -6.874 13.400 1.00 89.31 93 TYR A N 1
ATOM 791 C CA . TYR A 1 93 ? 6.631 -7.362 14.140 1.00 89.31 93 TYR A CA 1
ATOM 792 C C . TYR A 1 93 ? 7.701 -7.880 13.184 1.00 89.31 93 TYR A C 1
ATOM 794 O O . TYR A 1 93 ? 7.435 -8.704 12.311 1.00 89.31 93 TYR A O 1
ATOM 802 N N . GLN A 1 94 ? 8.932 -7.412 13.358 1.00 84.75 94 GLN A N 1
ATOM 803 C CA . GLN A 1 94 ? 10.085 -7.907 12.610 1.00 84.75 94 GLN A CA 1
ATOM 804 C C . GLN A 1 94 ? 10.555 -9.207 13.273 1.00 84.75 94 GLN A C 1
ATOM 806 O O . GLN A 1 94 ? 11.234 -9.172 14.295 1.00 84.75 94 GLN A O 1
ATOM 811 N N . VAL A 1 95 ? 10.118 -10.351 12.741 1.00 73.75 95 VAL A N 1
ATOM 812 C CA . VAL A 1 95 ? 10.429 -11.682 13.304 1.00 73.75 95 VAL A CA 1
ATOM 813 C C . VAL A 1 95 ? 11.640 -12.323 12.612 1.00 73.75 95 VAL A C 1
ATOM 815 O O . VAL A 1 95 ? 12.317 -13.161 13.198 1.00 73.75 95 VAL A O 1
ATOM 818 N N . GLU A 1 96 ? 11.965 -11.888 11.392 1.00 68.06 96 GLU A N 1
ATOM 819 C CA . GLU A 1 96 ? 13.088 -12.386 10.591 1.00 68.06 96 GLU A CA 1
ATOM 820 C C . GLU A 1 96 ? 13.948 -11.221 10.094 1.00 68.06 96 GLU A C 1
ATOM 822 O O . GLU A 1 96 ? 13.436 -10.135 9.810 1.00 68.06 96 GLU A O 1
ATOM 827 N N . SER A 1 97 ? 15.256 -11.445 9.943 1.00 62.34 97 SER A N 1
ATOM 828 C CA . SER A 1 97 ? 16.124 -10.466 9.292 1.00 62.34 97 SER A CA 1
ATOM 829 C C . SER A 1 97 ? 15.797 -10.393 7.797 1.00 62.34 97 SER A C 1
ATOM 831 O O . SER A 1 97 ? 15.692 -11.411 7.108 1.00 62.34 97 SER A O 1
ATOM 833 N N . GLN A 1 98 ? 15.623 -9.176 7.280 1.00 63.78 98 GLN A N 1
ATOM 834 C CA . GLN A 1 98 ? 15.347 -8.934 5.863 1.00 63.78 98 GLN A CA 1
ATOM 835 C C . GLN A 1 98 ? 16.611 -9.204 5.034 1.00 63.78 98 GLN A C 1
ATOM 837 O O . GLN A 1 98 ? 17.382 -8.300 4.733 1.00 63.78 98 GLN A O 1
ATOM 842 N N . ASN A 1 99 ? 16.845 -10.473 4.695 1.00 61.56 99 ASN A N 1
ATOM 843 C CA . ASN A 1 99 ? 18.080 -10.908 4.031 1.00 61.56 99 ASN A CA 1
ATOM 844 C C . ASN A 1 99 ? 18.032 -10.783 2.501 1.00 61.56 99 ASN A C 1
ATOM 846 O O . ASN A 1 99 ? 19.060 -10.930 1.842 1.00 61.56 99 ASN A O 1
ATOM 850 N N . ALA A 1 100 ? 16.856 -10.541 1.915 1.00 76.88 100 ALA A N 1
ATOM 851 C CA . ALA A 1 100 ? 16.735 -10.388 0.471 1.00 76.88 100 ALA A CA 1
ATOM 852 C C . ALA A 1 100 ? 17.215 -8.996 0.040 1.00 76.88 100 ALA A C 1
ATOM 854 O O . ALA A 1 100 ? 16.754 -7.982 0.559 1.00 76.88 100 ALA A O 1
ATOM 855 N N . ALA A 1 101 ? 18.116 -8.953 -0.944 1.00 84.44 101 ALA A N 1
ATOM 856 C CA . ALA A 1 101 ? 18.639 -7.707 -1.506 1.00 84.44 101 ALA A CA 1
ATOM 857 C C . ALA A 1 101 ? 17.553 -6.851 -2.185 1.00 84.44 101 ALA A C 1
ATOM 859 O O . ALA A 1 101 ? 17.670 -5.626 -2.228 1.00 84.44 101 ALA A O 1
ATOM 860 N N . LEU A 1 102 ? 16.502 -7.501 -2.689 1.00 89.38 102 LEU A N 1
ATOM 861 C CA . LEU A 1 102 ? 15.366 -6.893 -3.366 1.00 89.38 102 LEU A CA 1
ATOM 862 C C . LEU A 1 102 ? 14.067 -7.449 -2.774 1.00 89.38 102 LEU A C 1
ATOM 864 O O . LEU A 1 102 ? 13.864 -8.661 -2.748 1.00 89.38 102 LEU A O 1
ATOM 868 N N . GLN A 1 103 ? 13.189 -6.555 -2.330 1.00 91.44 103 GLN A N 1
ATOM 869 C CA . GLN A 1 103 ? 11.809 -6.864 -1.963 1.00 91.44 103 GLN A CA 1
ATOM 870 C C . GLN A 1 103 ? 10.878 -6.370 -3.070 1.00 91.44 103 GLN A C 1
ATOM 872 O O . GLN A 1 103 ? 11.033 -5.248 -3.558 1.00 91.44 103 GLN A O 1
ATOM 877 N N . ILE A 1 104 ? 9.903 -7.190 -3.455 1.00 92.88 104 ILE A N 1
ATOM 878 C CA . ILE A 1 104 ? 8.964 -6.892 -4.540 1.00 92.88 104 ILE A CA 1
ATOM 879 C C . ILE A 1 104 ? 7.544 -6.998 -3.997 1.00 92.88 104 ILE A C 1
ATOM 881 O O . ILE A 1 104 ? 7.199 -7.971 -3.335 1.00 92.88 104 ILE A O 1
ATOM 885 N N . MET A 1 105 ? 6.716 -6.003 -4.299 1.00 93.94 105 MET A N 1
ATOM 886 C CA . MET A 1 105 ? 5.281 -6.012 -4.035 1.00 93.94 105 MET A CA 1
ATOM 887 C C . MET A 1 105 ? 4.537 -5.766 -5.340 1.00 93.94 105 MET A C 1
ATOM 889 O O . MET A 1 105 ? 4.342 -4.623 -5.768 1.00 93.94 105 MET A O 1
ATOM 893 N N . LYS A 1 106 ? 4.155 -6.872 -5.976 1.00 95.12 106 LYS A N 1
ATOM 894 C CA . LYS A 1 106 ? 3.239 -6.923 -7.110 1.00 95.12 106 LYS A CA 1
ATOM 895 C C . LYS A 1 106 ? 2.765 -8.359 -7.297 1.00 95.12 106 LYS A C 1
ATOM 897 O O . LYS A 1 106 ? 3.576 -9.248 -7.524 1.00 95.12 106 LYS A O 1
ATOM 902 N N . GLU A 1 107 ? 1.462 -8.590 -7.243 1.00 93.56 107 GLU A N 1
ATOM 903 C CA . GLU A 1 107 ? 0.901 -9.897 -7.585 1.00 93.56 107 GLU A CA 1
ATOM 904 C C . GLU A 1 107 ? 1.214 -10.216 -9.058 1.00 93.56 107 GLU A C 1
ATOM 906 O O . GLU A 1 107 ? 0.999 -9.372 -9.947 1.00 93.56 107 GLU A O 1
ATOM 911 N N . GLY A 1 108 ? 1.760 -11.412 -9.297 1.00 90.62 108 GLY A N 1
ATOM 912 C CA . GLY A 1 108 ? 2.273 -11.858 -10.592 1.00 90.62 108 GLY A CA 1
ATOM 913 C C . GLY A 1 108 ? 3.778 -11.648 -10.791 1.00 90.62 108 GLY A C 1
ATOM 914 O O . GLY A 1 108 ? 4.288 -11.976 -11.864 1.00 90.62 108 GLY A O 1
ATOM 915 N N . PHE A 1 109 ? 4.496 -11.084 -9.812 1.00 92.50 109 PHE A N 1
ATOM 916 C CA . PHE A 1 109 ? 5.965 -10.964 -9.802 1.00 92.50 109 PHE A CA 1
ATOM 917 C C . PHE A 1 109 ? 6.588 -12.003 -8.854 1.00 92.50 109 PHE A C 1
ATOM 919 O O . PHE A 1 109 ? 7.454 -11.699 -8.035 1.00 92.50 109 PHE A O 1
ATOM 926 N N . ASP A 1 110 ? 6.098 -13.238 -8.937 1.00 85.06 110 ASP A N 1
ATOM 927 C CA . ASP A 1 110 ? 6.275 -14.243 -7.885 1.00 85.06 110 ASP A CA 1
ATOM 928 C C . ASP A 1 110 ? 7.573 -15.060 -8.015 1.00 85.06 110 ASP A C 1
ATOM 930 O O . ASP A 1 110 ? 7.889 -15.856 -7.133 1.00 85.06 110 ASP A O 1
ATOM 934 N N . ASN A 1 111 ? 8.339 -14.886 -9.100 1.00 86.06 111 ASN A N 1
ATOM 935 C CA . ASN A 1 111 ? 9.557 -15.661 -9.352 1.00 86.06 111 ASN A CA 1
ATOM 936 C C . ASN A 1 111 ? 10.720 -14.779 -9.839 1.00 86.06 111 ASN A C 1
ATOM 938 O O . ASN A 1 111 ? 11.126 -14.883 -11.004 1.00 86.06 111 ASN A O 1
ATOM 942 N N . PRO A 1 112 ? 11.249 -13.892 -8.974 1.00 89.81 112 PRO A N 1
ATOM 943 C CA . PRO A 1 112 ? 12.380 -13.052 -9.325 1.00 89.81 112 PRO A CA 1
ATOM 944 C C . PRO A 1 112 ? 13.629 -13.894 -9.615 1.00 89.81 112 PRO A C 1
ATOM 946 O O . PRO A 1 112 ? 14.090 -14.652 -8.761 1.00 89.81 112 PRO A O 1
ATOM 949 N N . ARG A 1 113 ? 14.202 -13.736 -10.811 1.00 91.12 113 ARG A N 1
ATOM 950 C CA . ARG A 1 113 ? 15.424 -14.422 -11.255 1.00 91.12 113 ARG A CA 1
ATOM 951 C C . ARG A 1 113 ? 16.371 -13.453 -11.961 1.00 91.12 113 ARG A C 1
ATOM 953 O O . ARG A 1 113 ? 15.961 -12.731 -12.867 1.00 91.12 113 ARG A O 1
ATOM 960 N N . ASP A 1 114 ? 17.631 -13.453 -11.544 1.00 89.81 114 ASP A N 1
ATOM 961 C CA . ASP A 1 114 ? 18.715 -12.728 -12.212 1.00 89.81 114 ASP A CA 1
ATOM 962 C C . ASP A 1 114 ? 19.290 -13.608 -13.332 1.00 89.81 114 ASP A C 1
ATOM 964 O O . ASP A 1 114 ? 19.567 -14.791 -13.115 1.00 89.81 114 ASP A O 1
ATOM 968 N N . ASP A 1 115 ? 19.436 -13.058 -14.538 1.00 89.94 115 ASP A N 1
ATOM 969 C CA . ASP A 1 115 ? 20.004 -13.775 -15.685 1.00 89.94 115 ASP A CA 1
ATOM 970 C C . ASP A 1 115 ? 21.543 -13.716 -15.758 1.00 89.94 115 ASP A C 1
ATOM 972 O O . ASP A 1 115 ? 22.145 -14.297 -16.668 1.00 89.94 115 ASP A O 1
ATOM 976 N N . GLY A 1 116 ? 22.187 -13.008 -14.823 1.00 86.19 116 GLY A N 1
ATOM 977 C CA . GLY A 1 116 ? 23.632 -12.785 -14.766 1.00 86.19 116 GLY A CA 1
ATOM 978 C C . GLY A 1 116 ? 24.165 -11.856 -15.862 1.00 86.19 116 GLY A C 1
ATOM 979 O O . GLY A 1 116 ? 25.375 -11.654 -15.964 1.00 86.19 116 GLY A O 1
ATOM 980 N N . LYS A 1 117 ? 23.284 -11.294 -16.696 1.00 87.31 117 LYS A N 1
ATOM 981 C CA . LYS A 1 117 ? 23.601 -10.394 -17.817 1.00 87.31 117 LYS A CA 1
ATOM 982 C C . LYS A 1 117 ? 23.045 -8.990 -17.596 1.00 87.31 117 LYS A C 1
ATOM 984 O O . LYS A 1 117 ? 23.050 -8.177 -18.517 1.00 87.31 117 LYS A O 1
ATOM 989 N N . GLY A 1 118 ? 22.609 -8.700 -16.372 1.00 88.25 118 GLY A N 1
ATOM 990 C CA . GLY A 1 118 ? 22.061 -7.407 -15.992 1.00 88.25 118 GLY A CA 1
ATOM 991 C C . GLY A 1 118 ? 20.549 -7.306 -16.164 1.00 88.25 118 GLY A C 1
ATOM 992 O O . GLY A 1 118 ? 20.042 -6.186 -16.208 1.00 88.25 118 GLY A O 1
ATOM 993 N N . HIS A 1 119 ? 19.822 -8.425 -16.232 1.00 91.88 119 HIS A N 1
ATOM 994 C CA . HIS A 1 119 ? 18.366 -8.420 -16.147 1.00 91.88 119 HIS A CA 1
ATOM 995 C C . HIS A 1 119 ? 17.862 -9.167 -14.921 1.00 91.88 119 HIS A C 1
ATOM 997 O O . HIS A 1 119 ? 18.322 -10.259 -14.594 1.00 91.88 119 HIS A O 1
ATOM 1003 N N . ILE A 1 120 ? 16.833 -8.602 -14.297 1.00 93.12 120 ILE A N 1
ATOM 1004 C CA . ILE A 1 120 ? 16.051 -9.283 -13.268 1.00 93.12 120 ILE A CA 1
ATOM 1005 C C . ILE A 1 120 ? 14.658 -9.505 -13.840 1.00 93.12 120 ILE A C 1
ATOM 1007 O O . ILE A 1 120 ? 13.912 -8.552 -14.058 1.00 93.12 120 ILE A O 1
ATOM 1011 N N . PHE A 1 121 ? 14.317 -10.762 -14.093 1.00 94.31 121 PHE A N 1
ATOM 1012 C CA . PHE A 1 121 ? 12.988 -11.178 -14.524 1.00 94.31 121 PHE A CA 1
ATOM 1013 C C . PHE A 1 121 ? 12.109 -11.383 -13.300 1.00 94.31 121 PHE A C 1
ATOM 1015 O O . PHE A 1 121 ? 12.510 -12.087 -12.381 1.00 94.31 121 PHE A O 1
ATOM 1022 N N . PHE A 1 122 ? 10.915 -10.801 -13.291 1.00 93.38 122 PHE A N 1
ATOM 1023 C CA . PHE A 1 122 ? 9.942 -10.961 -12.203 1.00 93.38 122 PHE A CA 1
ATOM 1024 C C . PHE A 1 122 ? 8.974 -12.121 -12.445 1.00 93.38 122 PHE A C 1
ATOM 1026 O O . PHE A 1 122 ? 8.405 -12.686 -11.511 1.00 93.38 122 PHE A O 1
ATOM 1033 N N . ASN A 1 123 ? 8.777 -12.445 -13.720 1.00 91.88 123 ASN A N 1
ATOM 1034 C CA . ASN A 1 123 ? 8.008 -13.570 -14.229 1.00 91.88 123 ASN A CA 1
ATOM 1035 C C . ASN A 1 123 ? 8.545 -13.932 -15.629 1.00 91.88 123 ASN A C 1
ATOM 1037 O O . ASN A 1 123 ? 9.642 -13.523 -16.011 1.00 91.88 123 ASN A O 1
ATOM 1041 N N . ASP A 1 124 ? 7.791 -14.698 -16.416 1.00 89.06 124 ASP A N 1
ATOM 1042 C CA . ASP A 1 124 ? 8.237 -15.126 -17.748 1.00 89.06 124 ASP A CA 1
ATOM 1043 C C . ASP A 1 124 ? 8.251 -14.026 -18.818 1.00 89.06 124 ASP A C 1
ATOM 1045 O O . ASP A 1 124 ? 8.758 -14.256 -19.913 1.00 89.06 124 ASP A O 1
ATOM 1049 N N . LYS A 1 125 ? 7.701 -12.845 -18.525 1.00 90.94 125 LYS A N 1
ATOM 1050 C CA . LYS A 1 125 ? 7.492 -11.756 -19.490 1.00 90.94 125 LYS A CA 1
ATOM 1051 C C . LYS A 1 125 ? 8.119 -10.436 -19.052 1.00 90.94 125 LYS A C 1
ATOM 1053 O O . LYS A 1 125 ? 8.686 -9.730 -19.878 1.00 90.94 125 LYS A O 1
ATOM 1058 N N . ASP A 1 126 ? 7.980 -10.100 -17.775 1.00 94.69 126 ASP A N 1
ATOM 1059 C CA . ASP A 1 126 ? 8.344 -8.805 -17.215 1.00 94.69 126 ASP A CA 1
ATOM 1060 C C . ASP A 1 126 ? 9.737 -8.854 -16.592 1.00 94.69 126 ASP A C 1
ATOM 1062 O O . ASP A 1 126 ? 10.029 -9.731 -15.773 1.00 94.69 126 ASP A O 1
ATOM 1066 N N . TYR A 1 127 ? 10.583 -7.890 -16.944 1.00 94.75 127 TYR A N 1
ATOM 1067 C CA . TYR A 1 127 ? 11.948 -7.792 -16.434 1.00 94.75 127 TYR A CA 1
ATOM 1068 C C . TYR A 1 127 ? 12.411 -6.342 -16.287 1.00 94.75 127 TYR A C 1
ATOM 1070 O O . TYR A 1 127 ? 11.867 -5.430 -16.909 1.00 94.75 127 TYR A O 1
ATOM 1078 N N . LEU A 1 128 ? 13.429 -6.125 -15.459 1.00 94.38 128 LEU A N 1
ATOM 1079 C CA . LEU A 1 128 ? 14.133 -4.850 -15.316 1.00 94.38 128 LEU A CA 1
ATOM 1080 C C . LEU A 1 128 ? 15.569 -4.996 -15.828 1.00 94.38 128 LEU A C 1
ATOM 1082 O O . LEU A 1 128 ? 16.156 -6.070 -15.697 1.00 94.38 128 LEU A O 1
ATOM 1086 N N . VAL A 1 129 ? 16.145 -3.923 -16.370 1.00 89.50 129 VAL A N 1
ATOM 1087 C CA . VAL A 1 129 ? 17.584 -3.859 -16.673 1.00 89.50 129 VAL A CA 1
ATOM 1088 C C . VAL A 1 129 ? 18.283 -3.187 -15.496 1.00 89.50 129 VAL A C 1
ATOM 1090 O O . VAL A 1 129 ? 17.950 -2.058 -15.150 1.00 89.50 129 VAL A O 1
ATOM 1093 N N . THR A 1 130 ? 19.228 -3.859 -14.843 1.00 83.06 130 THR A N 1
ATOM 1094 C CA . THR A 1 130 ? 19.786 -3.423 -13.548 1.00 83.06 130 THR A CA 1
ATOM 1095 C C . THR A 1 130 ? 20.510 -2.077 -13.603 1.00 83.06 130 THR A C 1
ATOM 1097 O O . THR A 1 130 ? 20.508 -1.347 -12.614 1.00 83.06 130 THR A O 1
ATOM 1100 N N . ASN A 1 131 ? 21.076 -1.706 -14.755 1.00 81.00 131 ASN A N 1
ATOM 1101 C CA . ASN A 1 131 ? 21.682 -0.390 -14.989 1.00 81.00 131 ASN A CA 1
ATOM 1102 C C . ASN A 1 131 ? 20.652 0.734 -15.242 1.00 81.00 131 ASN A C 1
ATOM 1104 O O . ASN A 1 131 ? 20.984 1.909 -15.105 1.00 81.00 131 ASN A O 1
ATOM 1108 N N . GLU A 1 132 ? 19.408 0.381 -15.570 1.00 81.81 132 GLU A N 1
ATOM 1109 C CA . GLU A 1 132 ? 18.271 1.272 -15.807 1.00 81.81 132 GLU A CA 1
ATOM 1110 C C . GLU A 1 132 ? 17.069 0.818 -14.966 1.00 81.81 132 GLU A C 1
ATOM 1112 O O . GLU A 1 132 ? 15.956 0.620 -15.460 1.00 81.81 132 GLU A O 1
ATOM 1117 N N . ALA A 1 133 ? 17.287 0.681 -13.654 1.00 86.75 133 ALA A N 1
ATOM 1118 C CA . ALA A 1 133 ? 16.295 0.204 -12.688 1.00 86.75 133 ALA A CA 1
ATOM 1119 C C . ALA A 1 133 ? 15.119 1.171 -12.442 1.00 86.75 133 ALA A C 1
ATOM 1121 O O . ALA A 1 133 ? 14.509 1.154 -11.378 1.00 86.75 133 ALA A O 1
ATOM 1122 N N . THR A 1 134 ? 14.813 2.044 -13.401 1.00 93.06 134 THR A N 1
ATOM 1123 C CA . THR A 1 134 ? 13.638 2.920 -13.424 1.00 93.06 134 THR A CA 1
ATOM 1124 C C . THR A 1 134 ? 12.562 2.412 -14.378 1.00 93.06 134 THR A C 1
ATOM 1126 O O . THR A 1 134 ? 11.493 3.011 -14.439 1.00 93.06 134 THR A O 1
ATOM 1129 N N . LYS A 1 135 ? 12.794 1.327 -15.127 1.00 95.75 135 LYS A N 1
ATOM 1130 C CA . LYS A 1 135 ? 11.829 0.790 -16.096 1.00 95.75 135 LYS A CA 1
ATOM 1131 C C . LYS A 1 135 ? 11.668 -0.716 -15.948 1.00 95.75 135 LYS A C 1
ATOM 1133 O O . LYS A 1 135 ? 12.647 -1.441 -15.794 1.00 95.75 135 LYS A O 1
ATOM 1138 N N . ILE A 1 136 ? 10.424 -1.172 -16.062 1.00 96.00 136 ILE A N 1
ATOM 1139 C CA . ILE A 1 136 ? 10.089 -2.589 -16.239 1.00 96.00 136 ILE A CA 1
ATOM 1140 C C . ILE A 1 136 ? 9.600 -2.765 -17.664 1.00 96.00 136 ILE A C 1
ATOM 1142 O O . ILE A 1 136 ? 8.710 -2.035 -18.116 1.00 96.00 136 ILE A O 1
ATOM 1146 N N . LEU A 1 137 ? 10.182 -3.735 -18.355 1.00 96.06 137 LEU A N 1
ATOM 1147 C CA . LEU A 1 137 ? 9.929 -4.021 -19.751 1.00 96.06 137 LEU A CA 1
ATOM 1148 C C . LEU A 1 137 ? 9.243 -5.372 -19.929 1.00 96.06 137 LEU A C 1
ATOM 1150 O O . LEU A 1 137 ? 9.412 -6.284 -19.124 1.00 96.06 137 LEU A O 1
ATOM 1154 N N . ARG A 1 138 ? 8.515 -5.487 -21.036 1.00 95.06 138 ARG A N 1
ATOM 1155 C CA . ARG A 1 138 ? 7.968 -6.725 -21.591 1.00 95.06 138 ARG A CA 1
ATOM 1156 C C . ARG A 1 138 ? 8.195 -6.701 -23.087 1.00 95.06 138 ARG A C 1
ATOM 1158 O O . ARG A 1 138 ? 7.787 -5.740 -23.736 1.00 95.06 138 ARG A O 1
ATOM 1165 N N . ASP A 1 139 ? 8.850 -7.722 -23.628 1.00 92.69 139 ASP A N 1
ATOM 1166 C CA . ASP A 1 139 ? 9.183 -7.788 -25.057 1.00 92.69 139 ASP A CA 1
ATOM 1167 C C . ASP A 1 139 ? 9.832 -6.476 -25.564 1.00 92.69 139 ASP A C 1
ATOM 1169 O O . ASP A 1 139 ? 9.429 -5.928 -26.588 1.00 92.69 139 ASP A O 1
ATOM 1173 N N . ASN A 1 140 ? 10.783 -5.919 -24.799 1.00 92.12 140 ASN A N 1
ATOM 1174 C CA . ASN A 1 140 ? 11.437 -4.615 -25.019 1.00 92.12 140 ASN A CA 1
ATOM 1175 C C . ASN A 1 140 ? 10.533 -3.361 -24.983 1.00 92.12 140 ASN A C 1
ATOM 1177 O O . ASN A 1 140 ? 11.008 -2.261 -25.267 1.00 92.12 140 ASN A O 1
ATOM 1181 N N . HIS A 1 141 ? 9.261 -3.474 -24.603 1.00 94.81 141 HIS A N 1
ATOM 1182 C CA . HIS A 1 141 ? 8.361 -2.332 -24.421 1.00 94.81 141 HIS A CA 1
ATOM 1183 C C . HIS A 1 141 ? 8.253 -1.958 -22.945 1.00 94.81 141 HIS A C 1
ATOM 1185 O O . HIS A 1 141 ? 8.143 -2.832 -22.089 1.00 94.81 141 HIS A O 1
ATOM 1191 N N . ILE A 1 142 ? 8.249 -0.659 -22.640 1.00 95.69 142 ILE A N 1
ATOM 1192 C CA . ILE A 1 142 ? 8.094 -0.165 -21.268 1.00 95.69 142 ILE A CA 1
ATOM 1193 C C . ILE A 1 142 ? 6.663 -0.448 -20.799 1.00 95.69 142 ILE A C 1
ATOM 1195 O O . ILE A 1 142 ? 5.701 0.066 -21.367 1.00 95.69 142 ILE A O 1
ATOM 1199 N N . VAL A 1 143 ? 6.528 -1.251 -19.744 1.00 96.06 143 VAL A N 1
ATOM 1200 C CA . VAL A 1 143 ? 5.238 -1.549 -19.105 1.00 96.06 143 VAL A CA 1
ATOM 1201 C C . VAL A 1 143 ? 5.046 -0.697 -17.861 1.00 96.06 143 VAL A C 1
ATOM 1203 O O . VAL A 1 143 ? 3.942 -0.207 -17.627 1.00 96.06 143 VAL A O 1
ATOM 1206 N N . TYR A 1 144 ? 6.113 -0.482 -17.090 1.00 97.12 144 TYR A N 1
ATOM 1207 C CA . TYR A 1 144 ? 6.097 0.384 -15.915 1.00 97.12 144 TYR A CA 1
ATOM 1208 C C . TYR A 1 144 ? 7.304 1.317 -15.890 1.00 97.12 144 TYR A C 1
ATOM 1210 O O . TYR A 1 144 ? 8.401 0.945 -16.308 1.00 97.12 144 TYR A O 1
ATOM 1218 N N . GLU A 1 145 ? 7.103 2.493 -15.307 1.00 97.44 145 GLU A N 1
ATOM 1219 C CA . GLU A 1 145 ? 8.149 3.463 -14.990 1.00 97.44 145 GLU A CA 1
ATOM 1220 C C . GLU A 1 145 ? 8.159 3.759 -13.488 1.00 97.44 145 GLU A C 1
ATOM 1222 O O . GLU A 1 145 ? 7.113 3.935 -12.859 1.00 97.44 145 GLU A O 1
ATOM 1227 N N . GLY A 1 146 ? 9.355 3.779 -12.912 1.00 96.88 146 GLY A N 1
ATOM 1228 C CA . GLY A 1 146 ? 9.623 3.928 -11.492 1.00 96.88 146 GLY A CA 1
ATOM 1229 C C . GLY A 1 146 ? 9.813 5.382 -11.084 1.00 96.88 146 GLY A C 1
ATOM 1230 O O . GLY A 1 146 ? 10.596 6.123 -11.678 1.00 96.88 146 GLY A O 1
ATOM 1231 N N . ILE A 1 147 ? 9.134 5.776 -10.011 1.00 96.81 147 ILE A N 1
ATOM 1232 C CA . ILE A 1 147 ? 9.407 7.004 -9.268 1.00 96.81 147 ILE A CA 1
ATOM 1233 C C . ILE A 1 147 ? 10.303 6.648 -8.089 1.00 96.81 147 ILE A C 1
ATOM 1235 O O . ILE A 1 147 ? 9.914 5.846 -7.239 1.00 96.81 147 ILE A O 1
ATOM 1239 N N . ASN A 1 148 ? 11.472 7.282 -8.012 1.00 96.44 148 ASN A N 1
ATOM 1240 C CA . ASN A 1 148 ? 12.314 7.207 -6.824 1.00 96.44 148 ASN A CA 1
ATOM 1241 C C . ASN A 1 148 ? 11.605 7.854 -5.640 1.00 96.44 148 ASN A C 1
ATOM 1243 O O . ASN A 1 148 ? 11.252 9.036 -5.686 1.00 96.44 148 ASN A O 1
ATOM 1247 N N . LEU A 1 149 ? 11.412 7.072 -4.585 1.00 97.50 149 LEU A N 1
ATOM 1248 C CA . LEU A 1 149 ? 10.847 7.564 -3.345 1.00 97.50 149 LEU A CA 1
ATOM 1249 C C . LEU A 1 149 ? 11.953 8.212 -2.498 1.00 97.50 149 LEU A C 1
ATOM 1251 O O . LEU A 1 149 ? 13.059 7.671 -2.423 1.00 97.50 149 LEU A O 1
ATOM 1255 N N . PRO A 1 150 ? 11.675 9.366 -1.870 1.00 96.44 150 PRO A N 1
ATOM 1256 C CA . PRO A 1 150 ? 12.587 9.995 -0.920 1.00 96.44 150 PRO A CA 1
ATOM 1257 C C . PRO A 1 150 ? 12.999 9.064 0.234 1.00 96.44 150 PRO A C 1
ATOM 1259 O O . PRO A 1 150 ? 12.295 8.106 0.558 1.00 96.44 150 PRO A O 1
ATOM 1262 N N . SER A 1 151 ? 14.140 9.346 0.869 1.00 95.12 151 SER A N 1
ATOM 1263 C CA . SER A 1 151 ? 14.726 8.484 1.909 1.00 95.12 151 SER A CA 1
ATOM 1264 C C . SER A 1 151 ? 13.857 8.344 3.164 1.00 95.12 151 SER A C 1
ATOM 1266 O O . SER A 1 151 ? 13.823 7.279 3.776 1.00 95.12 151 SER A O 1
ATOM 1268 N N . ASP A 1 152 ? 13.116 9.386 3.534 1.00 95.69 152 ASP A N 1
ATOM 1269 C CA . ASP A 1 152 ? 12.123 9.354 4.611 1.00 95.69 152 ASP A CA 1
ATOM 1270 C C . ASP A 1 152 ? 10.955 8.419 4.268 1.00 95.69 152 ASP A C 1
ATOM 1272 O O . ASP A 1 152 ? 10.553 7.600 5.093 1.00 95.69 152 ASP A O 1
ATOM 1276 N N . VAL A 1 153 ? 10.464 8.461 3.027 1.00 96.94 153 VAL A N 1
ATOM 1277 C CA . VAL A 1 153 ? 9.431 7.533 2.541 1.00 96.94 153 VAL A CA 1
ATOM 1278 C C . VAL A 1 153 ? 9.959 6.097 2.491 1.00 96.94 153 VAL A C 1
ATOM 1280 O O . VAL A 1 153 ? 9.250 5.174 2.891 1.00 96.94 153 VAL A O 1
ATOM 1283 N N . TYR A 1 154 ? 11.205 5.896 2.054 1.00 96.19 154 TYR A N 1
ATOM 1284 C CA . TYR A 1 154 ? 11.871 4.594 2.118 1.00 96.19 154 TYR A CA 1
ATOM 1285 C C . TYR A 1 154 ? 11.881 4.043 3.550 1.00 96.19 154 TYR A C 1
ATOM 1287 O O . TYR A 1 154 ? 11.464 2.905 3.764 1.00 96.19 154 TYR A O 1
ATOM 1295 N N . GLN A 1 155 ? 12.275 4.853 4.538 1.00 94.62 155 GLN A N 1
ATOM 1296 C CA . GLN A 1 155 ? 12.317 4.411 5.932 1.00 94.62 155 GLN A CA 1
ATOM 1297 C C . GLN A 1 155 ? 10.925 4.017 6.443 1.00 94.62 155 GLN A C 1
ATOM 1299 O O . GLN A 1 155 ? 10.769 2.964 7.061 1.00 94.62 155 GLN A O 1
ATOM 1304 N N . LEU A 1 156 ? 9.891 4.796 6.102 1.00 95.44 156 LEU A N 1
ATOM 1305 C CA . LEU A 1 156 ? 8.506 4.454 6.432 1.00 95.44 156 LEU A CA 1
ATOM 1306 C C . LEU A 1 156 ? 8.076 3.113 5.827 1.00 95.44 156 LEU A C 1
ATOM 1308 O O . LEU A 1 156 ? 7.359 2.360 6.483 1.00 95.44 156 LEU A O 1
ATOM 1312 N N . ILE A 1 157 ? 8.503 2.794 4.606 1.00 95.62 157 ILE A N 1
ATOM 1313 C CA . ILE A 1 157 ? 8.221 1.494 3.985 1.00 95.62 157 ILE A CA 1
ATOM 1314 C C . ILE A 1 157 ? 8.914 0.377 4.771 1.00 95.62 157 ILE A C 1
ATOM 1316 O O . ILE A 1 157 ? 8.258 -0.591 5.151 1.00 95.62 157 ILE A O 1
ATOM 1320 N N . ILE A 1 158 ? 10.208 0.517 5.070 1.00 92.38 158 ILE A N 1
ATOM 1321 C CA . ILE A 1 158 ? 10.967 -0.498 5.818 1.00 92.38 158 ILE A CA 1
ATOM 1322 C C . ILE A 1 158 ? 10.336 -0.783 7.186 1.00 92.38 158 ILE A C 1
ATOM 1324 O O . ILE A 1 158 ? 10.116 -1.946 7.538 1.00 92.38 158 ILE A O 1
ATOM 1328 N N . ASP A 1 159 ? 9.981 0.269 7.920 1.00 90.88 159 ASP A N 1
ATOM 1329 C CA . ASP A 1 159 ? 9.471 0.176 9.293 1.00 90.88 159 ASP A CA 1
ATOM 1330 C C . ASP A 1 159 ? 8.050 -0.388 9.385 1.00 90.88 159 ASP A C 1
ATOM 1332 O O . ASP A 1 159 ? 7.603 -0.800 10.466 1.00 90.88 159 ASP A O 1
ATOM 1336 N N . ASN A 1 160 ? 7.309 -0.360 8.274 1.00 92.81 160 ASN A N 1
ATOM 1337 C CA . ASN A 1 160 ? 5.886 -0.663 8.283 1.00 92.81 160 ASN A CA 1
ATOM 1338 C C . ASN A 1 160 ? 5.465 -1.761 7.313 1.00 92.81 160 ASN A C 1
ATOM 1340 O O . ASN A 1 160 ? 4.351 -2.224 7.476 1.00 92.81 160 ASN A O 1
ATOM 1344 N N . PHE A 1 161 ? 6.251 -2.188 6.318 1.00 93.44 161 PHE A N 1
ATOM 1345 C CA . PHE A 1 161 ? 5.763 -3.144 5.304 1.00 93.44 161 PHE A CA 1
ATOM 1346 C C . PHE A 1 161 ? 6.264 -4.581 5.499 1.00 93.44 161 PHE A C 1
ATOM 1348 O O . PHE A 1 161 ? 5.554 -5.526 5.169 1.00 93.44 161 PHE A O 1
ATOM 1355 N N . PHE A 1 162 ? 7.456 -4.779 6.063 1.00 90.25 162 PHE A N 1
ATOM 1356 C CA . PHE A 1 162 ? 8.171 -6.063 5.969 1.00 90.25 162 PHE A CA 1
ATOM 1357 C C . PHE A 1 162 ? 8.197 -6.899 7.257 1.00 90.25 162 PHE A C 1
ATOM 1359 O O . PHE A 1 162 ? 9.178 -7.581 7.534 1.00 90.25 162 PHE A O 1
ATOM 1366 N N . GLY A 1 163 ? 7.123 -6.871 8.042 1.00 89.44 163 GLY A N 1
ATOM 1367 C CA . GLY A 1 163 ? 6.993 -7.685 9.254 1.00 89.44 163 GLY A CA 1
ATOM 1368 C C . GLY A 1 163 ? 5.768 -8.592 9.236 1.00 89.44 163 GLY A C 1
ATOM 1369 O O . GLY A 1 163 ? 4.934 -8.529 8.334 1.00 89.44 163 GLY A O 1
ATOM 1370 N N . VAL A 1 164 ? 5.658 -9.424 10.262 1.00 90.56 164 VAL A N 1
ATOM 1371 C CA . VAL A 1 164 ? 4.466 -10.223 10.547 1.00 90.56 164 VAL A CA 1
ATOM 1372 C C . VAL A 1 164 ? 3.331 -9.299 10.973 1.00 90.56 164 VAL A C 1
ATOM 1374 O O . VAL A 1 164 ? 3.504 -8.513 11.908 1.00 90.56 164 VAL A O 1
ATOM 1377 N N . LEU A 1 165 ? 2.187 -9.399 10.293 1.00 92.00 165 LEU A N 1
ATOM 1378 C CA . LEU A 1 165 ? 0.996 -8.620 10.608 1.00 92.00 165 LEU A CA 1
ATOM 1379 C C . LEU A 1 165 ? 0.236 -9.240 11.788 1.00 92.00 165 LEU A C 1
ATOM 1381 O O . LEU A 1 165 ? -0.097 -10.421 11.787 1.00 92.00 165 LEU A O 1
ATOM 1385 N N . TYR A 1 166 ? -0.115 -8.402 12.754 1.00 91.44 166 TYR A N 1
ATOM 1386 C CA . TYR A 1 166 ? -1.117 -8.673 13.774 1.00 91.44 166 TYR A CA 1
ATOM 1387 C C . TYR A 1 166 ? -2.257 -7.666 13.640 1.00 91.44 166 TYR A C 1
ATOM 1389 O O . TYR A 1 166 ? -2.011 -6.463 13.529 1.00 91.44 166 TYR A O 1
ATOM 1397 N N . VAL A 1 167 ? -3.495 -8.153 13.688 1.00 92.69 167 VAL A N 1
ATOM 1398 C CA . VAL A 1 167 ? -4.710 -7.335 13.631 1.00 92.69 167 VAL A CA 1
ATOM 1399 C C . VAL A 1 167 ? -5.453 -7.455 14.951 1.00 92.69 167 VAL A C 1
ATOM 1401 O O . VAL A 1 167 ? -5.687 -8.561 15.435 1.00 92.69 167 VAL A O 1
ATOM 1404 N N . SER A 1 168 ? -5.808 -6.314 15.536 1.00 92.94 168 SER A N 1
ATOM 1405 C CA . SER A 1 168 ? -6.468 -6.254 16.835 1.00 92.94 168 SER A CA 1
ATOM 1406 C C . SER A 1 168 ? -7.989 -6.451 16.725 1.00 92.94 168 SER A C 1
ATOM 1408 O O . SER A 1 168 ? -8.587 -6.258 15.661 1.00 92.94 168 SER A O 1
ATOM 1410 N N . GLU A 1 169 ? -8.642 -6.811 17.834 1.00 91.19 169 GLU A N 1
ATOM 1411 C CA . GLU A 1 169 ? -10.110 -6.893 17.880 1.00 91.19 169 GLU A CA 1
ATOM 1412 C C . GLU A 1 169 ? -10.757 -5.512 17.722 1.00 91.19 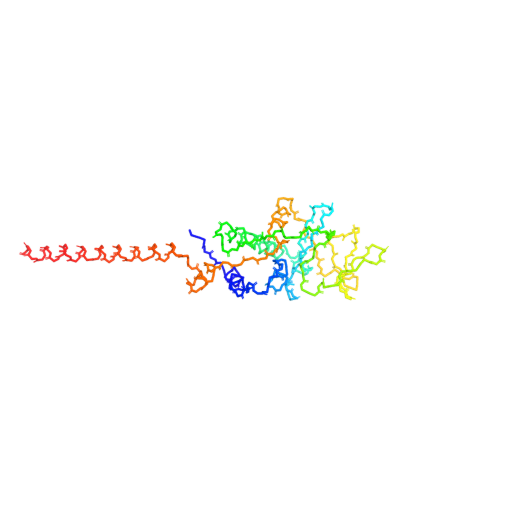169 GLU A C 1
ATOM 1414 O O . GLU A 1 169 ? -11.794 -5.384 17.074 1.00 91.19 169 GLU A O 1
ATOM 1419 N N . GLU A 1 170 ? -10.106 -4.455 18.205 1.00 92.31 170 GLU A N 1
ATOM 1420 C CA . GLU A 1 170 ? -10.579 -3.077 18.069 1.00 92.31 170 GLU A CA 1
ATOM 1421 C C . GLU A 1 170 ? -10.685 -2.652 16.595 1.00 92.31 170 GLU A C 1
ATOM 1423 O O . GLU A 1 170 ? -11.569 -1.870 16.245 1.00 92.31 170 GLU A O 1
ATOM 1428 N N . LEU A 1 171 ? -9.837 -3.181 15.698 1.00 93.62 171 LEU A N 1
ATOM 1429 C CA . LEU A 1 171 ? -9.988 -2.940 14.256 1.00 93.62 171 LEU A CA 1
ATOM 1430 C C . LEU A 1 171 ? -11.244 -3.622 13.701 1.00 93.62 171 LEU A C 1
ATOM 1432 O O . LEU A 1 171 ? -11.934 -3.074 12.839 1.00 93.62 171 LEU A O 1
ATOM 1436 N N . ARG A 1 172 ? -11.561 -4.821 14.194 1.00 93.50 172 ARG A N 1
ATOM 1437 C CA . ARG A 1 172 ? -12.772 -5.553 13.799 1.00 93.50 172 ARG A CA 1
ATOM 1438 C C . ARG A 1 172 ? -14.021 -4.843 14.306 1.00 93.50 172 ARG A C 1
ATOM 1440 O O . ARG A 1 172 ? -15.005 -4.749 13.576 1.00 93.50 172 ARG A O 1
ATOM 1447 N N . GLU A 1 173 ? -13.977 -4.308 15.521 1.00 92.25 173 GLU A N 1
ATOM 1448 C CA . GLU A 1 173 ? -15.040 -3.464 16.069 1.00 92.25 173 GLU A CA 1
ATOM 1449 C C . GLU A 1 173 ? -15.191 -2.155 15.297 1.00 92.25 173 GLU A C 1
ATOM 1451 O O . GLU A 1 173 ? -16.318 -1.775 14.982 1.00 92.25 173 GLU A O 1
ATOM 1456 N N . LEU A 1 174 ? -14.085 -1.514 14.903 1.00 93.25 174 LEU A N 1
ATOM 1457 C CA . LEU A 1 174 ? -14.110 -0.324 14.050 1.00 93.25 174 LEU A CA 1
ATOM 1458 C C . LEU A 1 174 ? -14.895 -0.590 12.758 1.00 93.25 174 LEU A C 1
ATOM 1460 O O . LEU A 1 174 ? -15.755 0.204 12.392 1.00 93.25 174 LEU A O 1
ATOM 1464 N N . VAL A 1 175 ? -14.657 -1.726 12.094 1.00 93.94 175 VAL A N 1
ATOM 1465 C CA . VAL A 1 175 ? -15.404 -2.117 10.882 1.00 93.94 175 VAL A CA 1
ATOM 1466 C C . VAL A 1 175 ? -16.876 -2.406 11.186 1.00 93.94 175 VAL A C 1
ATOM 1468 O O . VAL A 1 175 ? -17.748 -1.961 10.442 1.00 93.94 175 VAL A O 1
ATOM 1471 N N . LYS A 1 176 ? -17.179 -3.111 12.285 1.00 92.44 176 LYS A N 1
ATOM 1472 C CA . LYS A 1 176 ? -18.567 -3.390 12.706 1.00 92.44 176 LYS A CA 1
ATOM 1473 C C . LYS A 1 176 ? -19.361 -2.113 12.999 1.00 92.44 176 LYS A C 1
ATOM 1475 O O . LYS A 1 176 ? -20.569 -2.091 12.786 1.00 92.44 176 LYS A O 1
ATOM 1480 N N . ASN A 1 177 ? -18.681 -1.064 13.451 1.00 89.88 177 ASN A N 1
ATOM 1481 C CA . ASN A 1 177 ? -19.262 0.226 13.813 1.00 89.88 177 ASN A CA 1
ATOM 1482 C C . ASN A 1 177 ? -19.198 1.260 12.673 1.00 89.88 177 ASN A C 1
ATOM 1484 O O . ASN A 1 177 ? -19.118 2.458 12.941 1.00 89.88 177 ASN A O 1
ATOM 1488 N N . ASP A 1 178 ? -19.199 0.820 11.409 1.00 89.62 178 ASP A N 1
ATOM 1489 C CA . ASP A 1 178 ? -19.138 1.691 10.220 1.00 89.62 178 ASP A CA 1
ATOM 1490 C C . ASP A 1 178 ? -17.966 2.693 10.265 1.00 89.62 178 ASP A C 1
ATOM 1492 O O . ASP A 1 178 ? -18.085 3.886 9.978 1.00 89.62 178 ASP A O 1
ATOM 1496 N N . PHE A 1 179 ? -16.798 2.192 10.669 1.00 91.00 179 PHE A N 1
ATOM 1497 C CA . PHE A 1 179 ? -15.541 2.935 10.770 1.00 91.00 179 PHE A CA 1
ATOM 1498 C C . PHE A 1 179 ? -15.560 4.102 11.769 1.00 91.00 179 PHE A C 1
ATOM 1500 O O . PHE A 1 179 ? -14.705 4.988 11.698 1.00 91.00 179 PHE A O 1
ATOM 1507 N N . CYS A 1 180 ? -16.502 4.089 12.715 1.00 83.00 180 CYS A N 1
ATOM 1508 C CA . CYS A 1 180 ? -16.531 4.994 13.859 1.00 83.00 180 CYS A CA 1
ATOM 1509 C C . CYS A 1 180 ? -15.840 4.345 15.065 1.00 83.00 180 CYS A C 1
ATOM 1511 O O . CYS A 1 180 ? -16.140 3.207 15.435 1.00 83.00 180 CYS A O 1
ATOM 1513 N N . SER A 1 181 ? -14.914 5.071 15.696 1.00 78.81 181 SER A N 1
ATOM 1514 C CA . SER A 1 181 ? -14.256 4.593 16.916 1.00 78.81 181 SER A CA 1
ATOM 1515 C C . SER A 1 181 ? -15.223 4.604 18.107 1.00 78.81 181 SER A C 1
ATOM 1517 O O . SER A 1 181 ? -16.253 5.283 18.082 1.00 78.81 181 SER A O 1
ATOM 1519 N N . GLU A 1 182 ? -14.898 3.890 19.190 1.00 77.31 182 GLU A N 1
ATOM 1520 C CA . GLU A 1 182 ? -15.706 3.951 20.416 1.00 77.31 182 GLU A CA 1
ATOM 1521 C C . GLU A 1 182 ? -15.873 5.380 20.945 1.00 77.31 182 GLU A C 1
ATOM 1523 O O . GLU A 1 182 ? -16.942 5.738 21.440 1.00 77.31 182 GLU A O 1
ATOM 1528 N N . ASP A 1 183 ? -14.821 6.193 20.849 1.00 75.12 183 ASP A N 1
ATOM 1529 C CA . ASP A 1 183 ? -14.852 7.585 21.288 1.00 75.12 183 ASP A CA 1
ATOM 1530 C C . ASP A 1 183 ? -15.831 8.402 20.440 1.00 75.12 183 ASP A C 1
ATOM 1532 O O . ASP A 1 183 ? -16.553 9.240 20.979 1.00 75.12 183 ASP A O 1
ATOM 1536 N N . ASP A 1 184 ? -15.940 8.101 19.143 1.00 76.44 184 ASP A N 1
ATOM 1537 C CA . ASP A 1 184 ? -16.905 8.741 18.245 1.00 76.44 184 ASP A CA 1
ATOM 1538 C C . ASP A 1 184 ? -18.338 8.345 18.597 1.00 76.44 184 ASP A C 1
ATOM 1540 O O . ASP A 1 184 ? -19.231 9.193 18.649 1.00 76.44 184 ASP A O 1
ATOM 1544 N N . LEU A 1 185 ? -18.563 7.066 18.911 1.00 77.56 185 LEU A N 1
ATOM 1545 C CA . LEU A 1 185 ? -19.866 6.583 19.367 1.00 77.56 185 LEU A CA 1
ATOM 1546 C C . LEU A 1 185 ? -20.262 7.216 20.708 1.00 77.56 185 LEU A C 1
ATOM 1548 O O . LEU A 1 185 ? -21.402 7.667 20.869 1.00 77.56 185 LEU A O 1
ATOM 1552 N N . LYS A 1 186 ? -19.327 7.299 21.663 1.00 79.81 186 LYS A N 1
ATOM 1553 C CA . LYS A 1 186 ? -19.538 7.946 22.969 1.00 79.81 186 LYS A CA 1
ATOM 1554 C C . LYS A 1 186 ? -19.818 9.438 22.798 1.00 79.81 186 LYS A C 1
ATOM 1556 O O . LYS A 1 186 ? -20.781 9.935 23.385 1.00 79.81 186 LYS A O 1
ATOM 1561 N N . PHE A 1 187 ? -19.043 10.129 21.964 1.00 81.38 187 PHE A N 1
ATOM 1562 C CA . PHE A 1 187 ? -19.225 11.549 21.671 1.00 81.38 187 PHE A CA 1
ATOM 1563 C C . PHE A 1 187 ? -20.584 11.824 21.014 1.00 81.38 187 PHE A C 1
ATOM 1565 O O . PHE A 1 187 ? -21.335 12.671 21.496 1.00 81.38 187 PHE A O 1
ATOM 1572 N N . ASN A 1 188 ? -20.961 11.054 19.990 1.00 77.94 188 ASN A N 1
ATOM 1573 C CA . ASN A 1 188 ? -22.255 11.197 19.315 1.00 77.94 188 ASN A CA 1
ATOM 1574 C C . ASN A 1 188 ? -23.429 10.948 20.272 1.00 77.94 188 ASN A C 1
ATOM 1576 O O . ASN A 1 188 ? -24.426 11.680 20.253 1.00 77.94 188 ASN A O 1
ATOM 1580 N N . LYS A 1 189 ? -23.309 9.954 21.162 1.00 82.12 189 LYS A N 1
ATOM 1581 C CA . LYS A 1 189 ? -24.321 9.675 22.188 1.00 82.12 189 LYS A CA 1
ATOM 1582 C C . LYS A 1 189 ? -24.438 10.822 23.194 1.00 82.12 189 LYS A C 1
ATOM 1584 O O . LYS A 1 189 ? -25.553 11.244 23.499 1.00 82.12 189 LYS A O 1
ATOM 1589 N N . GLN A 1 190 ? -23.315 11.353 23.680 1.00 83.81 190 GLN A N 1
ATOM 1590 C CA . GLN A 1 190 ? -23.297 12.502 24.592 1.00 83.81 190 GLN A CA 1
ATOM 1591 C C . GLN A 1 190 ? -23.885 13.757 23.938 1.00 83.81 190 GLN A C 1
ATOM 1593 O O . GLN A 1 190 ? -24.697 14.443 24.556 1.00 83.81 190 GLN A O 1
ATOM 1598 N N . GLN A 1 191 ? -23.545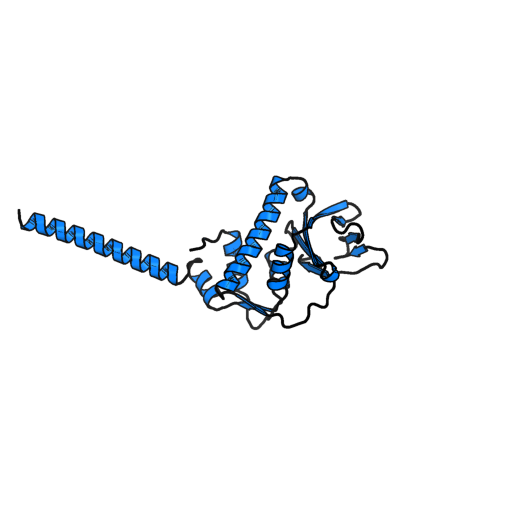 14.023 22.676 1.00 83.44 191 GLN A N 1
ATOM 1599 C CA . GLN A 1 191 ? -24.075 15.162 21.933 1.00 83.44 191 GLN A CA 1
ATOM 1600 C C . GLN A 1 191 ? -25.589 15.038 21.709 1.00 83.44 191 GLN A C 1
ATOM 1602 O O . GLN A 1 191 ? -26.319 16.009 21.890 1.00 83.44 191 GLN A O 1
ATOM 1607 N N . THR A 1 192 ? -26.080 13.837 21.390 1.00 84.69 192 THR A N 1
ATOM 1608 C CA . THR A 1 192 ? -27.521 13.571 21.248 1.00 84.69 192 THR A CA 1
ATOM 1609 C C . THR A 1 192 ? -28.261 13.795 22.568 1.00 84.69 192 THR A C 1
ATOM 1611 O O . THR A 1 192 ? -29.289 14.469 22.594 1.00 84.69 192 THR A O 1
ATOM 1614 N N . LEU A 1 193 ? -27.719 13.293 23.684 1.00 86.88 193 LEU A N 1
ATOM 1615 C CA . LEU A 1 193 ? -28.287 13.517 25.017 1.00 86.88 193 LEU A CA 1
ATOM 1616 C C . LEU A 1 193 ? -28.302 15.002 25.397 1.00 86.88 193 LEU A C 1
ATOM 1618 O O . LEU A 1 193 ? -29.296 15.477 25.944 1.00 86.88 193 LEU A O 1
ATOM 1622 N N . ALA A 1 194 ? -27.244 15.746 25.067 1.00 88.25 194 ALA A N 1
ATOM 1623 C CA . ALA A 1 194 ? -27.189 17.187 25.291 1.00 88.25 194 ALA A CA 1
ATOM 1624 C C . ALA A 1 194 ? -28.286 17.924 24.504 1.00 88.25 194 ALA A C 1
ATOM 1626 O O . ALA A 1 194 ? -28.993 18.753 25.075 1.00 88.25 194 ALA A O 1
ATOM 1627 N N . TRP A 1 195 ? -28.495 17.579 23.228 1.00 89.56 195 TRP A N 1
ATOM 1628 C CA . TRP A 1 195 ? -29.571 18.157 22.415 1.00 89.56 195 TRP A CA 1
ATOM 1629 C C . TRP A 1 195 ? -30.967 17.842 22.955 1.00 89.56 195 TRP A C 1
ATOM 1631 O O . TRP A 1 195 ? -31.817 18.732 22.997 1.00 89.56 195 TRP A O 1
ATOM 1641 N N . ILE A 1 196 ? -31.197 16.612 23.424 1.00 90.81 196 ILE A N 1
ATOM 1642 C CA . ILE A 1 196 ? -32.454 16.242 24.090 1.00 90.81 196 ILE A CA 1
ATOM 1643 C C . ILE A 1 196 ? -32.648 17.089 25.355 1.00 90.81 196 ILE A C 1
ATOM 1645 O O . ILE A 1 196 ? -33.725 17.646 25.558 1.00 90.81 196 ILE A O 1
ATOM 1649 N N . GLY A 1 197 ? -31.605 17.242 26.176 1.00 88.75 197 GLY A N 1
ATOM 1650 C CA . GLY A 1 197 ? -31.644 18.064 27.388 1.00 88.75 197 GLY A CA 1
ATOM 1651 C C . GLY A 1 197 ? -31.966 19.536 27.108 1.00 88.75 197 GLY A C 1
ATOM 1652 O O . GLY A 1 197 ? -32.802 20.127 27.798 1.00 88.75 197 GLY A O 1
ATOM 1653 N N . ILE A 1 198 ? -31.370 20.113 26.060 1.00 90.94 198 ILE A N 1
ATOM 1654 C CA . ILE A 1 198 ? -31.684 21.471 25.588 1.00 90.94 198 ILE A CA 1
ATOM 1655 C C . ILE A 1 198 ? -33.159 21.561 25.175 1.00 90.94 198 ILE A C 1
ATOM 1657 O O . ILE A 1 198 ? -33.860 22.480 25.600 1.00 90.94 198 ILE A O 1
ATOM 1661 N N . GLY A 1 199 ? -33.652 20.589 24.401 1.00 91.62 199 GLY A N 1
ATOM 1662 C CA . GLY A 1 199 ? -35.048 20.546 23.958 1.00 91.62 199 GLY A CA 1
ATOM 1663 C C . GLY A 1 199 ? -36.045 20.482 25.119 1.00 91.62 199 GLY A C 1
ATOM 1664 O O . GLY A 1 199 ? -36.990 21.268 25.165 1.00 91.62 199 GLY A O 1
ATOM 1665 N N . VAL A 1 200 ? -35.807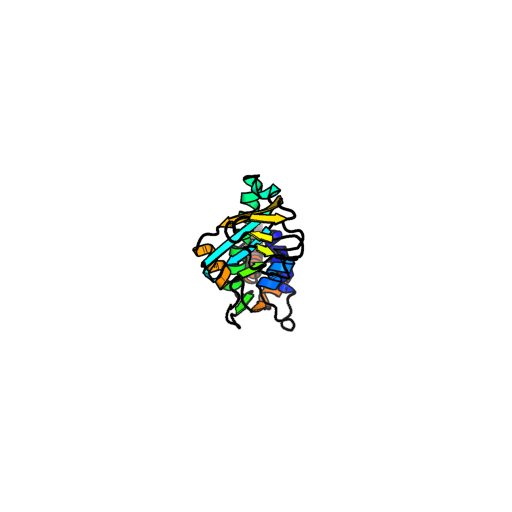 19.604 26.099 1.00 92.69 200 VAL A N 1
ATOM 1666 C CA . VAL A 1 200 ? -36.650 19.489 27.303 1.00 92.69 200 VAL A CA 1
ATOM 1667 C C . VAL A 1 200 ? -36.635 20.785 28.116 1.00 92.69 200 VAL A C 1
ATOM 1669 O O . VAL A 1 200 ? -37.685 21.245 28.560 1.00 92.69 200 VAL A O 1
ATOM 1672 N N . SER A 1 201 ? -35.466 21.408 28.273 1.00 91.69 201 SER A N 1
ATOM 1673 C CA . SER A 1 201 ? -35.332 22.659 29.032 1.00 91.69 201 SER A CA 1
ATOM 1674 C C . SER A 1 201 ? -36.104 23.810 28.380 1.00 91.69 201 SER A C 1
ATOM 1676 O O . SER A 1 201 ? -36.780 24.567 29.075 1.00 91.69 201 SER A O 1
ATOM 1678 N N . LEU A 1 202 ? -36.067 23.913 27.046 1.00 92.62 202 LEU A N 1
ATOM 1679 C CA . LEU A 1 202 ? -36.856 24.894 26.294 1.00 92.62 202 LEU A CA 1
ATOM 1680 C C . LEU A 1 202 ? -38.364 24.665 26.459 1.00 92.62 202 LEU A C 1
ATOM 1682 O O . LEU A 1 202 ? -39.102 25.621 26.689 1.00 92.62 202 LEU A O 1
ATOM 1686 N N . LEU A 1 203 ? -38.819 23.410 26.388 1.00 92.06 203 LEU A N 1
ATOM 1687 C CA . LEU A 1 203 ? -40.232 23.064 26.577 1.00 92.06 203 LEU A CA 1
ATOM 1688 C C . LEU A 1 203 ? -40.729 23.410 27.985 1.00 92.06 203 LEU A C 1
ATOM 1690 O O . LEU A 1 203 ? -41.796 24.005 28.126 1.00 92.06 203 LEU A O 1
ATOM 1694 N N . LEU A 1 204 ? -39.948 23.087 29.020 1.00 91.38 204 LEU A N 1
ATOM 1695 C CA . LEU A 1 204 ? -40.274 23.446 30.403 1.00 91.38 204 LEU A CA 1
ATOM 1696 C C . LEU A 1 204 ? -40.284 24.965 30.611 1.00 91.38 204 LEU A C 1
ATOM 1698 O O . LEU A 1 204 ? -41.174 25.482 31.285 1.00 91.38 204 LEU A O 1
ATOM 1702 N N . GLY A 1 205 ? -39.338 25.685 30.001 1.00 90.06 205 GLY A N 1
ATOM 1703 C CA . GLY A 1 205 ? -39.312 27.147 30.019 1.00 90.06 205 GLY A CA 1
ATOM 1704 C C . GLY A 1 205 ? -40.574 27.760 29.404 1.00 90.06 205 GLY A C 1
ATOM 1705 O O . GLY A 1 205 ? -41.197 28.624 30.017 1.00 90.06 205 GLY A O 1
ATOM 1706 N N . LEU A 1 206 ? -40.997 27.267 28.235 1.00 89.62 206 LEU A N 1
ATOM 1707 C CA . LEU A 1 206 ? -42.218 27.719 27.559 1.00 89.62 206 LEU A CA 1
ATOM 1708 C C . LEU A 1 206 ? -43.490 27.394 28.356 1.00 89.62 206 LEU A C 1
ATOM 1710 O O . LEU A 1 206 ? -44.370 28.244 28.475 1.00 89.62 206 LEU A O 1
ATOM 1714 N N . LEU A 1 207 ? -43.579 26.194 28.938 1.00 89.44 207 LEU A N 1
ATOM 1715 C CA . LEU A 1 207 ? -44.696 25.805 29.807 1.00 89.44 207 LEU A CA 1
ATOM 1716 C C . LEU A 1 207 ? -44.790 26.691 31.052 1.00 89.44 207 LEU A C 1
ATOM 1718 O O . LEU A 1 207 ? -45.886 27.091 31.431 1.00 89.44 207 LEU A O 1
ATOM 1722 N N . SER A 1 208 ? -43.653 27.032 31.662 1.00 82.75 208 SER A N 1
ATOM 1723 C CA . SER A 1 208 ? -43.612 27.929 32.819 1.00 82.75 208 SER A CA 1
ATOM 1724 C C . SER A 1 208 ? -44.190 29.308 32.485 1.00 82.75 208 SER A C 1
ATOM 1726 O O . SER A 1 208 ? -45.010 29.827 33.239 1.00 82.75 208 SER A O 1
ATOM 1728 N N . VAL A 1 209 ? -43.840 29.870 31.321 1.00 85.50 209 VAL A N 1
ATOM 1729 C CA . VAL A 1 209 ? -44.394 31.151 30.842 1.00 85.50 209 VAL A CA 1
ATOM 1730 C C . VAL A 1 209 ? -45.905 31.060 30.609 1.00 85.50 209 VAL A C 1
ATOM 1732 O O . VAL A 1 209 ? -46.630 31.955 31.022 1.00 85.50 209 VAL A O 1
ATOM 1735 N N . LEU A 1 210 ? -46.392 29.971 30.007 1.00 81.25 210 LEU A N 1
ATOM 1736 C CA . LEU A 1 210 ? -47.824 29.775 29.740 1.00 81.25 210 LEU A CA 1
ATOM 1737 C C . LEU A 1 210 ? -48.670 29.582 31.006 1.00 81.25 210 LEU A C 1
ATOM 1739 O O . LEU A 1 210 ? -49.836 29.951 31.018 1.00 81.25 210 LEU A O 1
ATOM 1743 N N . ILE A 1 211 ? -48.112 28.973 32.054 1.00 83.06 211 ILE A N 1
ATOM 1744 C CA . ILE A 1 211 ? -48.816 28.756 33.331 1.00 83.06 211 ILE A CA 1
ATOM 1745 C C . ILE A 1 211 ? -48.802 30.027 34.199 1.00 83.06 211 ILE A C 1
ATOM 1747 O O . ILE A 1 211 ? 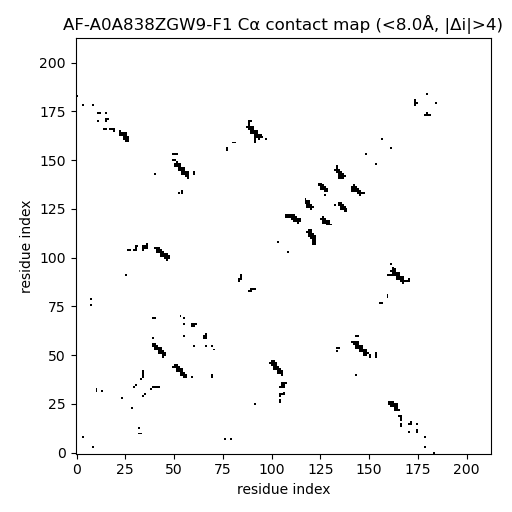-49.644 30.183 35.081 1.00 83.06 211 ILE A O 1
ATOM 1751 N N . SER A 1 212 ? -47.841 30.927 33.972 1.00 71.75 212 SER A N 1
ATOM 1752 C CA . SER A 1 212 ? -47.682 32.177 34.729 1.00 71.75 212 SER A CA 1
ATOM 1753 C C . SER A 1 212 ? -48.327 33.408 34.076 1.00 71.75 212 SER A C 1
ATOM 1755 O O . SER A 1 212 ? -48.333 34.471 34.700 1.00 71.75 212 SER A O 1
ATOM 1757 N N . SER A 1 213 ? -48.882 33.267 32.867 1.00 58.47 213 SER A N 1
ATOM 1758 C CA . SER A 1 213 ? -49.728 34.257 32.178 1.00 58.47 213 SER A CA 1
ATOM 1759 C C . SER A 1 213 ? -51.211 33.994 32.408 1.00 58.47 213 SER A C 1
ATOM 1761 O O . SER A 1 213 ? -51.949 34.971 32.652 1.00 58.47 213 SER A O 1
#

Nearest PDB structures (foldseek):
  2fbh-assembly1_A  TM=2.450E-01  e=9.405E+00  Pseudomonas aeruginosa

Organism: NCBI:txi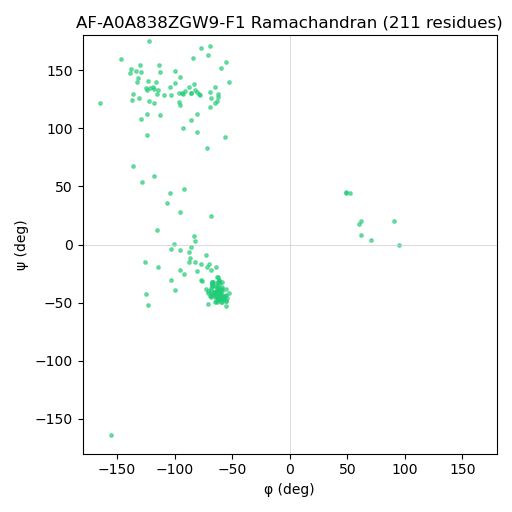d2745851